Protein AF-A0A539EFP7-F1 (afdb_monomer_lite)

Secondary structure (DSSP, 8-state):
-----------PPPP--HHHHHHHHHHHHHHHHHHHHHHHTHHHHHHHHHHHHHHTT----SBS-HHHHHHHHIIIIISTT--SSSS----HHHHHHHHHHHHHHHB---HHHHHHHHHHHHHHHHT-SSS-HHHHHHHHHHHHHHHHHS-GGGHHHHHHTTT-HHHHHHHHHHHHHTHHHHHHHHHHHHHHHHHHHHTTS-TTS-EEEEEE-HHHHTT---TT--EEEEEEESS--STTHHHHHHHHHHHHHHHS-TTS-EEE-S--EES-HHHHHHH--S--EEE-S-HHHHHHH---HHHHHTT--SS-TTHHHHHHHHHHHHHHHHHHHHHHHHHHHHH--

Foldseek 3Di:
DPPPQPLPDAFDQDDDDPVVVVVLVVVQVVLLVVLCCCLQAPVLVVVVVVLVVLCPVVAAFQWPCLLLLSLLLCDQQWQDDDQSDGDAQAPLVSLVVSLVVSCVVTGDPDPLLVVLLVVLLVLLCVLPVPFTNRSSSCQSSVLVNVRGSDHNVCNSVSSNVPNDPVVSVQQVCCLVPPLVVQVVQLLVLLAVLQSVVCVPDDPLFGFFWKKWDDCSQGSRDHFQAEGEIATEGQNQDQPCQVVSQVSSQVCCVPRHDPSHHYHYDSGHGYSDQVSCCSNDLAGIAIRGSHVVSRVRNHDDPVSSVVSNDPQPPCRPVCSVVSSVSSSVNVVVVVVVVVVCVVVVD

Sequence (345 aa):
AKAEFPTEATVAIPERTLRRRLADAAHYFKITGSSMWWYTFPRLVERWDEVARGLEGGHPRAVRRIMGFFIAHRVLGSTGSYAPMGFRVAANRTVILDAWRIYIRYFRGDAGSAEAFARLVARATVYNPNRRSTQFRKVIFHALREAAVMSPDKVPAYFDSLLTEDKSAALAAYQAERQAAVLQLFDDAVKKVILELNAGLPQGKRVVGAVLLGSFANGAAGPGSDLDVQALSEDGGTAYNAEFLSRLKKLWKTSGDPTHPVSGFEYALPLSQPLLQKIHREAYLVLSPYPEVVAAMSTAPEDLARHGTARTKGGLAFVLFYSAVLFGVLSAYEAWRLVKKIFGR

Radius of gyration: 22.23 Å; chains: 1; bounding box: 54×51×67 Å

pLDDT: mean 81.96, std 14.01, range [34.03, 97.12]

Structure (mmCIF, N/CA/C/O backbone):
data_AF-A0A539EFP7-F1
#
_entry.id   AF-A0A539EFP7-F1
#
loop_
_atom_site.group_PDB
_atom_site.id
_atom_site.type_symbol
_atom_site.label_atom_id
_atom_site.label_alt_id
_atom_site.label_comp_id
_atom_site.label_asym_id
_atom_site.label_entity_id
_atom_site.label_seq_id
_atom_site.pdbx_PDB_ins_code
_atom_site.Cartn_x
_atom_site.Cartn_y
_atom_site.Cartn_z
_atom_site.occupancy
_atom_site.B_iso_or_equiv
_atom_site.auth_seq_id
_atom_site.auth_comp_id
_atom_site.auth_asym_id
_atom_site.auth_atom_id
_atom_site.pdbx_PDB_model_num
ATOM 1 N N . ALA A 1 1 ? -0.904 -18.713 35.568 1.00 38.38 1 ALA A N 1
ATOM 2 C CA . ALA A 1 1 ? -2.201 -18.013 35.624 1.00 38.38 1 ALA A CA 1
ATOM 3 C C . ALA A 1 1 ? -2.483 -17.410 34.250 1.00 38.38 1 ALA A C 1
ATOM 5 O O . ALA A 1 1 ? -1.661 -16.634 33.777 1.00 38.38 1 ALA A O 1
ATOM 6 N N . LYS A 1 2 ? -3.565 -17.813 33.567 1.00 34.03 2 LYS A N 1
ATOM 7 C CA . LYS A 1 2 ? -4.073 -17.051 32.415 1.00 34.03 2 LYS A CA 1
ATOM 8 C C . LYS A 1 2 ? -4.660 -15.769 33.001 1.00 34.03 2 LYS A C 1
ATOM 10 O O . LYS A 1 2 ? -5.520 -15.865 33.865 1.00 34.03 2 LYS A O 1
ATOM 15 N N . ALA A 1 3 ? -4.140 -14.608 32.616 1.00 35.53 3 ALA A N 1
ATOM 16 C CA . ALA A 1 3 ? -4.762 -13.347 32.988 1.00 35.53 3 ALA A CA 1
ATOM 17 C C . ALA A 1 3 ? -6.156 -13.319 32.348 1.00 35.53 3 ALA A C 1
ATOM 19 O O . ALA A 1 3 ? -6.274 -13.288 31.123 1.00 35.53 3 ALA A O 1
ATOM 20 N N . GLU A 1 4 ? -7.197 -13.420 33.170 1.00 38.66 4 GLU A N 1
ATOM 21 C CA . GLU A 1 4 ? -8.563 -13.127 32.756 1.00 38.66 4 GLU A CA 1
ATOM 22 C C . GLU A 1 4 ? -8.636 -11.617 32.540 1.00 38.66 4 GLU A C 1
ATOM 24 O O . GLU A 1 4 ? -8.660 -10.827 33.482 1.00 38.66 4 GLU A O 1
ATOM 29 N N . PHE A 1 5 ? -8.551 -11.203 31.277 1.00 46.28 5 PHE A N 1
ATOM 30 C CA . PHE A 1 5 ? -8.751 -9.810 30.911 1.00 46.28 5 PHE A CA 1
ATOM 31 C C . PHE A 1 5 ? -10.243 -9.486 31.069 1.00 46.28 5 PHE A C 1
ATOM 33 O O . PHE A 1 5 ? -11.073 -10.244 30.554 1.00 46.28 5 PHE A O 1
ATOM 40 N N . PRO A 1 6 ? -10.604 -8.388 31.758 1.00 45.41 6 PRO A N 1
ATOM 41 C CA . PRO A 1 6 ? -11.996 -8.043 31.997 1.00 45.41 6 PRO A CA 1
ATOM 42 C C . PRO A 1 6 ? -12.695 -7.819 30.654 1.00 45.41 6 PRO A C 1
ATOM 44 O O . PRO A 1 6 ? -12.367 -6.909 29.894 1.00 45.41 6 PRO A O 1
ATOM 47 N N . THR A 1 7 ? -13.646 -8.698 30.357 1.00 49.25 7 THR A N 1
ATOM 48 C CA . THR A 1 7 ? -14.399 -8.780 29.098 1.00 49.25 7 THR A CA 1
ATOM 49 C C . THR A 1 7 ? -15.606 -7.832 29.075 1.00 49.25 7 THR A C 1
ATOM 51 O O . THR A 1 7 ? -16.356 -7.818 28.107 1.00 49.25 7 THR A O 1
ATOM 54 N N . GLU A 1 8 ? -15.800 -7.017 30.116 1.00 50.97 8 GLU A N 1
ATOM 55 C CA . GLU A 1 8 ? -17.080 -6.338 30.372 1.00 50.97 8 GLU A CA 1
ATOM 56 C C . GLU A 1 8 ? -17.198 -4.908 29.823 1.00 50.97 8 GLU A C 1
ATOM 58 O O . GLU A 1 8 ? -18.300 -4.364 29.748 1.00 50.97 8 GLU A O 1
ATOM 63 N N . ALA A 1 9 ? -16.107 -4.267 29.401 1.00 65.56 9 ALA A N 1
ATOM 64 C CA . ALA A 1 9 ? -16.183 -2.882 28.939 1.00 65.56 9 ALA A CA 1
ATOM 65 C C . ALA A 1 9 ? -16.569 -2.804 27.453 1.00 65.56 9 ALA A C 1
ATOM 67 O O . ALA A 1 9 ? -15.701 -2.588 26.602 1.00 65.56 9 ALA A O 1
ATOM 68 N N . THR A 1 10 ? -17.868 -2.956 27.172 1.00 80.88 10 THR A N 1
ATOM 69 C CA . THR A 1 10 ? -18.463 -2.750 25.840 1.00 80.88 10 THR A CA 1
ATOM 70 C C . THR A 1 10 ? -17.999 -1.431 25.206 1.00 80.88 10 THR A C 1
ATOM 72 O O . THR A 1 10 ? -17.756 -0.419 25.876 1.00 80.88 10 THR A O 1
ATOM 75 N N . VAL A 1 11 ? -17.825 -1.442 23.888 1.00 87.94 11 VAL A N 1
ATOM 76 C CA . VAL A 1 11 ? -17.448 -0.276 23.091 1.00 87.94 11 VAL A CA 1
ATOM 77 C C . VAL A 1 11 ? -18.702 0.290 22.438 1.00 87.94 11 VAL A C 1
ATOM 79 O O . VAL A 1 11 ? -19.302 -0.317 21.554 1.00 87.94 11 VAL A O 1
ATOM 82 N N . ALA A 1 12 ? -19.091 1.495 22.848 1.00 88.25 12 ALA A N 1
ATOM 83 C CA . ALA A 1 12 ? -20.224 2.182 22.244 1.00 88.25 12 ALA A CA 1
ATOM 84 C C . ALA A 1 12 ? -19.900 2.585 20.796 1.00 88.25 12 ALA A C 1
ATOM 86 O O . ALA A 1 12 ? -18.992 3.384 20.547 1.00 88.25 12 ALA A O 1
ATOM 87 N N . ILE A 1 13 ? -20.667 2.064 19.834 1.00 90.56 13 ILE A N 1
ATOM 88 C CA . ILE A 1 13 ? -20.567 2.468 18.430 1.00 90.56 13 ILE A CA 1
ATOM 89 C C . ILE A 1 13 ? -21.285 3.815 18.252 1.00 90.56 13 ILE A C 1
ATOM 91 O O . ILE A 1 13 ? -22.492 3.888 18.485 1.00 90.56 13 ILE A O 1
ATOM 95 N N . PRO A 1 14 ? -20.589 4.892 17.837 1.00 86.12 14 PRO A N 1
ATOM 96 C CA . PRO A 1 14 ? -21.206 6.211 17.744 1.00 86.12 14 PRO A CA 1
ATOM 97 C C . PRO A 1 14 ? -22.333 6.271 16.705 1.00 86.12 14 PRO A C 1
ATOM 99 O O . PRO A 1 14 ? -22.176 5.811 15.571 1.00 86.12 14 PRO A O 1
ATOM 102 N N . GLU A 1 15 ? -23.441 6.929 17.053 1.00 87.31 15 GLU A N 1
ATOM 103 C CA . GLU A 1 15 ? -24.544 7.174 16.121 1.00 87.31 15 GLU A CA 1
ATOM 104 C C . GLU A 1 15 ? -24.151 8.106 14.960 1.00 87.31 15 GLU A C 1
ATOM 106 O O . GLU A 1 15 ? -23.342 9.036 15.085 1.00 87.31 15 GLU A O 1
ATOM 111 N N . ARG A 1 16 ? -24.791 7.906 13.801 1.00 85.56 16 ARG A N 1
ATOM 112 C CA . ARG A 1 16 ? -24.561 8.703 12.585 1.00 85.56 16 ARG A CA 1
ATOM 113 C C . ARG A 1 16 ? -25.299 10.048 12.628 1.00 85.56 16 ARG A C 1
ATOM 115 O O . ARG A 1 16 ? -26.251 10.267 11.883 1.00 85.56 16 ARG A O 1
ATOM 122 N N . THR A 1 17 ? -24.808 10.979 13.440 1.00 90.38 17 THR A N 1
ATOM 123 C CA . THR A 1 17 ? -25.322 12.360 13.515 1.00 90.38 17 THR A CA 1
ATOM 124 C C . THR A 1 17 ? -24.704 13.286 12.454 1.00 90.38 17 THR A C 1
ATOM 126 O O . THR A 1 17 ? -23.642 13.001 11.892 1.00 90.38 17 THR A O 1
ATOM 129 N N . LEU A 1 18 ? -25.326 14.446 12.194 1.00 90.62 18 LEU A N 1
ATOM 130 C CA . LEU A 1 18 ? -24.766 15.471 11.296 1.00 90.62 18 LEU A CA 1
ATOM 131 C C . LEU A 1 18 ? -23.394 15.970 11.778 1.00 90.62 18 LEU A C 1
ATOM 133 O O . LEU A 1 18 ? -22.456 16.065 10.987 1.00 90.62 18 LEU A O 1
ATOM 137 N N . ARG A 1 19 ? -23.255 16.222 13.088 1.00 90.19 19 ARG A N 1
ATOM 138 C CA . ARG A 1 19 ? -21.986 16.627 13.713 1.00 90.19 19 ARG A CA 1
ATOM 139 C C . ARG A 1 19 ? -20.883 15.605 13.442 1.00 90.19 19 ARG A C 1
ATOM 141 O O . ARG A 1 19 ? -19.762 15.990 13.115 1.00 90.19 19 ARG A O 1
ATOM 148 N N . ARG A 1 20 ? -21.200 14.309 13.522 1.00 86.94 20 ARG A N 1
ATOM 149 C CA . ARG A 1 20 ? -20.240 13.241 13.229 1.00 86.94 20 ARG A CA 1
ATOM 150 C C . ARG A 1 20 ? -19.856 13.196 11.753 1.00 86.94 20 ARG A C 1
ATOM 152 O O . ARG A 1 20 ? -18.675 13.091 11.455 1.00 86.94 20 ARG A O 1
ATOM 159 N N . ARG A 1 21 ? -20.808 13.371 10.833 1.00 88.44 21 ARG A N 1
ATOM 160 C CA . ARG A 1 21 ? -20.504 13.459 9.391 1.00 88.44 21 ARG A CA 1
ATOM 161 C C . ARG A 1 21 ? -19.554 14.616 9.070 1.00 88.44 21 ARG A C 1
ATOM 163 O O . ARG A 1 21 ? -18.650 14.451 8.255 1.00 88.44 21 ARG A O 1
ATOM 170 N N . LEU A 1 22 ? -19.733 15.768 9.721 1.00 90.62 22 LEU A N 1
ATOM 171 C CA . LEU A 1 22 ? -18.824 16.911 9.587 1.00 90.62 22 LEU A CA 1
ATOM 172 C C . LEU A 1 22 ? -17.435 16.604 10.165 1.00 90.62 22 LEU A C 1
ATOM 174 O O . LEU A 1 22 ? -16.431 16.916 9.526 1.00 90.62 22 LEU A O 1
ATOM 178 N N . ALA A 1 23 ? -17.366 15.946 11.326 1.00 88.69 23 ALA A N 1
ATOM 179 C CA . ALA A 1 23 ? -16.101 15.505 11.914 1.00 88.69 23 ALA A CA 1
ATOM 180 C C . ALA A 1 23 ? -15.363 14.494 11.015 1.00 88.69 23 ALA A C 1
ATOM 182 O O . ALA A 1 23 ? -14.165 14.644 10.785 1.00 88.69 23 ALA A O 1
ATOM 183 N N . ASP A 1 24 ? -16.076 13.524 10.439 1.00 89.56 24 ASP A N 1
ATOM 184 C CA . ASP A 1 24 ? -15.522 12.555 9.487 1.00 89.56 24 ASP A CA 1
ATOM 185 C C . ASP A 1 24 ? -15.023 13.245 8.213 1.00 89.56 24 ASP A C 1
ATOM 187 O O . ASP A 1 24 ? -13.963 12.902 7.690 1.00 89.56 24 ASP A O 1
ATOM 191 N N . ALA A 1 25 ? -15.750 14.250 7.713 1.00 88.00 25 ALA A N 1
ATOM 192 C CA . ALA A 1 25 ? -15.305 15.049 6.577 1.00 88.00 25 ALA A CA 1
ATOM 193 C C . ALA A 1 25 ? -14.008 15.805 6.900 1.00 88.00 25 ALA A C 1
ATOM 195 O O . ALA A 1 25 ? -13.055 15.728 6.124 1.00 88.00 25 ALA A O 1
ATOM 196 N N . ALA A 1 26 ? -13.936 16.475 8.053 1.00 88.75 26 ALA A N 1
ATOM 197 C CA . ALA A 1 26 ? -12.727 17.162 8.502 1.00 88.75 26 ALA A CA 1
ATOM 198 C C . ALA A 1 26 ? -11.544 16.191 8.656 1.00 88.75 26 ALA A C 1
ATOM 200 O O . ALA A 1 26 ? -10.444 16.473 8.178 1.00 88.75 26 ALA A O 1
ATOM 201 N N . HIS A 1 27 ? -11.775 15.015 9.247 1.00 86.94 27 HIS A N 1
ATOM 202 C CA . HIS A 1 27 ? -10.761 13.974 9.402 1.00 86.94 27 HIS A CA 1
ATOM 203 C C . HIS A 1 27 ? -10.278 13.452 8.039 1.00 86.94 27 HIS A C 1
ATOM 205 O O . HIS A 1 27 ? -9.075 13.373 7.788 1.00 86.94 27 HIS A O 1
ATOM 211 N N . TYR A 1 28 ? -11.204 13.189 7.114 1.00 85.56 28 TYR A N 1
ATOM 212 C CA . TYR A 1 28 ? -10.889 12.812 5.738 1.00 85.56 28 TYR A CA 1
ATOM 213 C C . TYR A 1 28 ? -10.022 13.864 5.039 1.00 85.56 28 TYR A C 1
ATOM 215 O O . TYR A 1 28 ? -9.025 13.509 4.410 1.00 85.56 28 TYR A O 1
ATOM 223 N N . PHE A 1 29 ? -10.371 15.150 5.143 1.00 83.94 29 PHE A N 1
ATOM 224 C CA . PHE A 1 29 ? -9.594 16.227 4.528 1.00 83.94 29 PHE A CA 1
ATOM 225 C C . PHE A 1 29 ? -8.219 16.390 5.171 1.00 83.94 29 PHE A C 1
ATOM 227 O O . PHE A 1 29 ? -7.251 16.596 4.445 1.00 83.94 29 PHE A O 1
ATOM 234 N N . LYS A 1 30 ? -8.102 16.223 6.494 1.00 85.12 30 LYS A N 1
ATOM 235 C CA . LYS A 1 30 ? -6.815 16.239 7.200 1.00 85.12 30 LYS A CA 1
ATOM 236 C C . LYS A 1 30 ? -5.881 15.140 6.689 1.00 85.12 30 LYS A C 1
ATOM 238 O O . LYS A 1 30 ? -4.748 15.435 6.314 1.00 85.12 30 LYS A O 1
ATOM 243 N N . ILE A 1 31 ? -6.359 13.894 6.629 1.00 80.88 31 ILE A N 1
ATOM 244 C CA . ILE A 1 31 ? -5.555 12.777 6.112 1.00 80.88 31 ILE A CA 1
ATOM 245 C C . ILE A 1 31 ? -5.233 13.015 4.636 1.00 80.88 31 ILE A C 1
ATOM 247 O O . ILE A 1 31 ? -4.077 12.921 4.243 1.00 80.88 31 ILE A O 1
ATOM 251 N N . THR A 1 32 ? -6.225 13.397 3.826 1.00 79.00 32 THR A N 1
ATOM 252 C CA . THR A 1 32 ? -6.023 13.647 2.390 1.00 79.00 32 THR A CA 1
ATOM 253 C C . THR A 1 32 ? -4.989 14.738 2.152 1.00 79.00 32 THR A C 1
ATOM 255 O O . THR A 1 32 ? -4.104 14.543 1.329 1.00 79.00 32 THR A O 1
ATOM 258 N N . GLY A 1 33 ? -5.047 15.846 2.890 1.00 80.12 33 GLY A N 1
ATOM 259 C CA . GLY A 1 33 ? -4.075 16.932 2.796 1.00 80.12 33 GLY A CA 1
ATOM 260 C C . GLY A 1 33 ? -2.662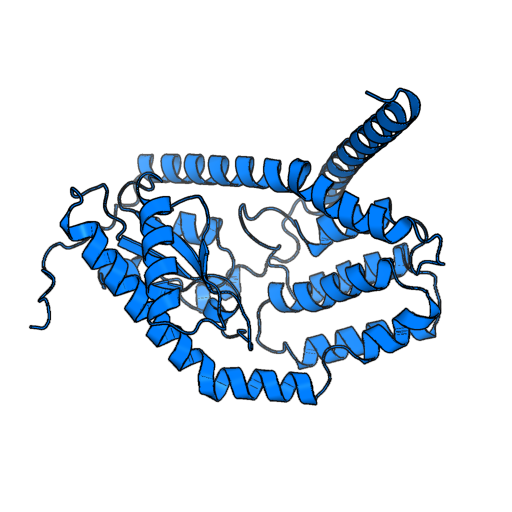 16.485 3.171 1.00 80.12 33 GLY A C 1
ATOM 261 O O . GLY A 1 33 ? -1.728 16.735 2.411 1.00 80.12 33 GLY A O 1
ATOM 262 N N . SER A 1 34 ? -2.511 15.762 4.286 1.00 81.44 34 SER A N 1
ATOM 263 C CA . SER A 1 34 ? -1.209 15.228 4.713 1.00 81.44 34 SER A CA 1
ATOM 264 C C . SER A 1 34 ? -0.619 14.259 3.686 1.00 81.44 34 SER A C 1
ATOM 266 O O . SER A 1 34 ? 0.526 14.402 3.254 1.00 81.44 34 SER A O 1
ATOM 268 N N . SER A 1 35 ? -1.422 13.310 3.208 1.00 79.19 35 SER A N 1
ATOM 269 C CA . SER A 1 35 ? -0.985 12.359 2.193 1.00 79.19 35 SER A CA 1
ATOM 270 C C . SER A 1 35 ? -0.680 13.050 0.864 1.00 79.19 35 SER A C 1
ATOM 272 O O . SER A 1 35 ? 0.328 12.740 0.231 1.00 79.19 35 SER A O 1
ATOM 274 N N . MET A 1 36 ? -1.488 14.031 0.450 1.00 78.31 36 MET A N 1
ATOM 275 C CA . MET A 1 36 ? -1.213 14.848 -0.734 1.00 78.31 36 MET A CA 1
ATOM 276 C C . MET A 1 36 ? 0.124 15.568 -0.620 1.00 78.31 36 MET A C 1
ATOM 278 O O . MET A 1 36 ? 0.906 15.513 -1.568 1.00 78.31 36 MET A O 1
ATOM 282 N N . TRP A 1 37 ? 0.408 16.192 0.521 1.00 83.44 37 TRP A N 1
ATOM 283 C CA . TRP A 1 37 ? 1.701 16.810 0.792 1.00 83.44 37 TRP A CA 1
ATOM 284 C C . TRP A 1 37 ? 2.835 15.785 0.671 1.00 83.44 37 TRP A C 1
ATOM 286 O O . TRP A 1 37 ? 3.729 15.961 -0.159 1.00 83.44 37 TRP A O 1
ATOM 296 N N . TRP A 1 38 ? 2.749 14.670 1.405 1.00 82.25 38 TRP A N 1
ATOM 297 C CA . TRP A 1 38 ? 3.766 13.615 1.411 1.00 82.25 38 TRP A CA 1
ATOM 298 C C . TRP A 1 38 ? 4.077 13.087 0.004 1.00 82.25 38 TRP A C 1
ATOM 300 O O . TRP A 1 38 ? 5.238 13.017 -0.406 1.00 82.25 38 TRP A O 1
ATOM 310 N N . TYR A 1 39 ? 3.041 12.760 -0.775 1.00 79.06 39 TYR A N 1
ATOM 311 C CA . TYR A 1 39 ? 3.195 12.211 -2.122 1.00 79.06 39 TYR A CA 1
ATOM 312 C C . TYR A 1 39 ? 3.607 13.242 -3.178 1.00 79.06 39 TYR A C 1
ATOM 314 O O . TYR A 1 39 ? 4.135 12.833 -4.217 1.00 79.06 39 TYR A O 1
ATOM 322 N N . THR A 1 40 ? 3.390 14.533 -2.930 1.00 82.62 40 THR A N 1
ATOM 323 C CA . THR A 1 40 ? 3.742 15.617 -3.861 1.00 82.62 40 THR A CA 1
ATOM 324 C C . THR A 1 40 ? 5.145 16.159 -3.603 1.00 82.62 40 THR A C 1
ATOM 326 O O . THR A 1 40 ? 5.801 16.558 -4.556 1.00 82.62 40 THR A O 1
ATOM 329 N N . PHE A 1 41 ? 5.631 16.125 -2.359 1.00 84.50 41 PHE A N 1
ATOM 330 C CA . PHE A 1 41 ? 6.921 16.714 -1.991 1.00 84.50 41 PHE A CA 1
ATOM 331 C C . PHE A 1 41 ? 7.947 15.667 -1.532 1.00 84.50 41 PHE A C 1
ATOM 333 O O . PHE A 1 41 ? 8.680 15.171 -2.393 1.00 84.50 41 PHE A O 1
ATOM 340 N N . PRO A 1 42 ? 8.025 15.267 -0.246 1.00 85.62 42 PRO A N 1
ATOM 341 C CA . PRO A 1 42 ? 9.144 14.466 0.253 1.00 85.62 42 PRO A CA 1
ATOM 342 C C . PRO A 1 42 ? 9.270 13.127 -0.479 1.00 85.62 42 PRO A C 1
ATOM 344 O O . PRO A 1 42 ? 10.345 12.778 -0.957 1.00 85.62 42 PRO A O 1
ATOM 347 N N . ARG A 1 43 ? 8.156 12.415 -0.695 1.00 83.81 43 ARG A N 1
ATOM 348 C CA . ARG A 1 43 ? 8.168 11.118 -1.386 1.00 83.81 43 ARG A CA 1
ATOM 349 C C . ARG A 1 43 ? 8.369 11.239 -2.895 1.00 83.81 43 ARG A C 1
ATOM 351 O O . ARG A 1 43 ? 8.605 10.224 -3.555 1.00 83.81 43 ARG A O 1
ATOM 358 N N . LEU A 1 44 ? 8.126 12.414 -3.478 1.00 86.25 44 LEU A N 1
ATOM 359 C CA . LEU A 1 44 ? 8.398 12.665 -4.893 1.00 86.25 44 LEU A CA 1
ATOM 360 C C . LEU A 1 44 ? 9.903 12.845 -5.090 1.00 86.25 44 LEU A C 1
ATOM 362 O O . LEU A 1 44 ? 10.476 12.159 -5.930 1.00 86.25 44 LEU A O 1
ATOM 366 N N . VAL A 1 45 ? 10.505 13.706 -4.268 1.00 89.12 45 VAL A N 1
ATOM 367 C CA . VAL A 1 45 ? 11.938 14.018 -4.264 1.00 89.12 45 VAL A CA 1
ATOM 368 C C . VAL A 1 45 ? 12.775 12.783 -3.946 1.00 89.12 45 VAL A C 1
ATOM 370 O O . VAL A 1 45 ? 13.608 12.403 -4.756 1.00 89.12 45 VAL A O 1
ATOM 373 N N . GLU A 1 46 ? 12.479 12.078 -2.853 1.00 87.00 46 GLU A N 1
ATOM 374 C CA . GLU A 1 46 ? 13.207 10.866 -2.443 1.00 87.00 46 GLU A CA 1
ATOM 375 C C . GLU A 1 46 ? 13.265 9.816 -3.567 1.00 87.00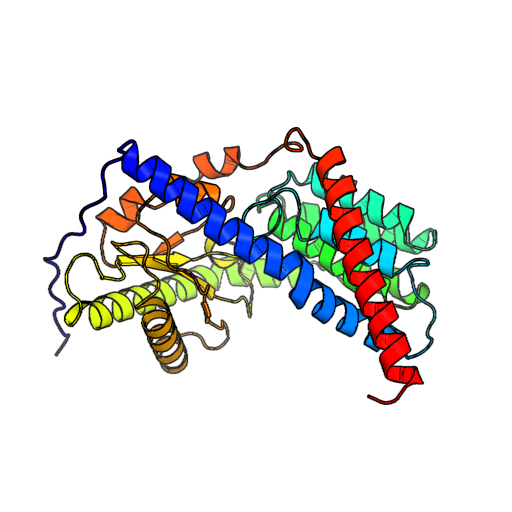 46 GLU A C 1
ATOM 377 O O . GLU A 1 46 ? 14.321 9.290 -3.912 1.00 87.00 46 GLU A O 1
ATOM 382 N N . ARG A 1 47 ? 12.114 9.534 -4.192 1.00 84.56 47 ARG A N 1
ATOM 383 C CA . ARG A 1 47 ? 12.028 8.567 -5.297 1.00 84.56 47 ARG A CA 1
ATOM 384 C C . ARG A 1 47 ? 12.701 9.073 -6.565 1.00 84.56 47 ARG A C 1
ATOM 386 O O . ARG A 1 47 ? 13.191 8.271 -7.354 1.00 84.56 47 ARG A O 1
ATOM 393 N N . TRP A 1 48 ? 12.696 10.380 -6.783 1.00 89.19 48 TRP A N 1
ATOM 394 C CA . TRP A 1 48 ? 13.416 10.972 -7.893 1.00 89.19 48 TRP A CA 1
ATOM 395 C C . TRP A 1 48 ? 14.931 10.886 -7.689 1.00 89.19 48 TRP A C 1
ATOM 397 O O . TRP A 1 48 ? 15.625 10.547 -8.638 1.00 89.19 48 TRP A O 1
ATOM 407 N N . ASP A 1 49 ? 15.439 11.069 -6.471 1.00 88.62 49 ASP A N 1
ATOM 408 C CA . ASP A 1 49 ? 16.860 10.883 -6.154 1.00 88.62 49 ASP A CA 1
ATOM 409 C C . ASP A 1 49 ? 17.317 9.429 -6.335 1.00 88.62 49 ASP A C 1
ATOM 411 O O . ASP A 1 49 ? 18.417 9.181 -6.825 1.00 88.62 49 ASP A O 1
ATOM 415 N N . GLU A 1 50 ? 16.487 8.442 -5.975 1.00 83.38 50 GLU A N 1
ATOM 416 C CA . GLU A 1 50 ? 16.747 7.029 -6.299 1.00 83.38 50 GLU A CA 1
ATOM 417 C C . GLU A 1 50 ? 16.913 6.817 -7.805 1.00 83.38 50 GLU A C 1
ATOM 419 O O . GLU A 1 50 ? 17.889 6.202 -8.237 1.00 83.38 50 GLU A O 1
ATOM 424 N N . VAL A 1 51 ? 15.987 7.364 -8.603 1.00 83.38 51 VAL A N 1
ATOM 425 C CA . VAL A 1 51 ? 16.081 7.310 -10.063 1.00 83.38 51 VAL A CA 1
ATOM 426 C C . VAL A 1 51 ? 17.354 8.014 -10.514 1.00 83.38 51 VAL A C 1
ATOM 428 O O . VAL A 1 51 ? 18.147 7.396 -11.211 1.00 83.38 51 VAL A O 1
ATOM 431 N N . ALA A 1 52 ? 17.581 9.258 -10.088 1.00 82.56 52 ALA A N 1
ATOM 432 C CA . ALA A 1 52 ? 18.705 10.092 -10.494 1.00 82.56 52 ALA A CA 1
ATOM 433 C C . ALA A 1 52 ? 20.062 9.446 -10.194 1.00 82.56 52 ALA A C 1
ATOM 435 O O . ALA A 1 52 ? 20.912 9.443 -11.078 1.00 82.56 52 ALA A O 1
ATOM 436 N N . ARG A 1 53 ? 20.242 8.824 -9.022 1.00 79.88 53 ARG A N 1
ATOM 437 C CA . ARG A 1 53 ? 21.450 8.042 -8.699 1.00 79.88 53 ARG A CA 1
ATOM 438 C C . ARG A 1 53 ? 21.651 6.879 -9.666 1.00 79.88 53 ARG A C 1
ATOM 440 O O . ARG A 1 53 ? 22.747 6.680 -10.173 1.00 79.88 53 ARG A O 1
ATOM 447 N N . GLY A 1 54 ? 20.579 6.160 -10.002 1.00 72.44 54 GLY A N 1
ATOM 448 C CA . GLY A 1 54 ? 20.621 5.112 -11.026 1.00 72.44 54 GLY A CA 1
ATOM 449 C C . GLY A 1 54 ? 20.995 5.623 -12.427 1.00 72.44 54 GLY A C 1
ATOM 450 O O . GLY A 1 54 ? 21.417 4.838 -13.272 1.00 72.44 54 GLY A O 1
ATOM 451 N N . LEU A 1 55 ? 20.870 6.931 -12.687 1.00 76.50 55 LEU A N 1
ATOM 452 C CA . LEU A 1 55 ? 21.236 7.556 -13.962 1.00 76.50 55 LEU A CA 1
ATOM 453 C C . LEU A 1 55 ? 22.714 7.957 -14.059 1.00 76.50 55 LEU A C 1
ATOM 455 O O . LEU A 1 55 ? 23.191 8.176 -15.173 1.00 76.50 55 LEU A O 1
ATOM 459 N N . GLU A 1 56 ? 23.432 8.069 -12.940 1.00 73.81 56 GLU A N 1
ATOM 460 C CA . GLU A 1 56 ? 24.810 8.589 -12.902 1.00 73.81 56 GLU A CA 1
ATOM 461 C C . GLU A 1 56 ? 25.818 7.677 -13.623 1.00 73.81 56 GLU A C 1
ATOM 463 O O . GLU A 1 56 ? 26.854 8.152 -14.079 1.00 73.81 56 GLU A O 1
ATOM 468 N N . GLY A 1 57 ? 25.483 6.399 -13.836 1.00 67.44 57 GLY A N 1
ATOM 469 C CA . GLY A 1 57 ? 26.326 5.434 -14.555 1.00 67.44 57 GLY A CA 1
ATOM 470 C C . GLY A 1 57 ? 26.391 5.604 -16.082 1.00 67.44 57 GLY A C 1
ATOM 471 O O . GLY A 1 57 ? 27.082 4.839 -16.745 1.00 67.44 57 GLY A O 1
ATOM 472 N N . GLY A 1 58 ? 25.661 6.556 -16.679 1.00 67.12 58 GLY A N 1
ATOM 473 C CA . GLY A 1 58 ? 25.773 6.877 -18.114 1.00 67.12 58 GLY A CA 1
ATOM 474 C C . GLY A 1 58 ? 25.279 5.798 -19.093 1.00 67.12 58 GLY A C 1
ATOM 475 O O . GLY A 1 58 ? 25.417 5.957 -20.306 1.00 67.12 58 GLY A O 1
ATOM 476 N N . HIS A 1 59 ? 24.679 4.711 -18.605 1.00 72.19 59 HIS A N 1
ATOM 477 C CA . HIS A 1 59 ? 24.229 3.605 -19.448 1.00 72.19 59 HIS A CA 1
ATOM 478 C C . HIS A 1 59 ? 23.043 3.987 -20.359 1.00 72.19 59 HIS A C 1
ATOM 480 O O . HIS A 1 59 ? 22.207 4.827 -19.996 1.00 72.19 59 HIS A O 1
ATOM 486 N N . PRO A 1 60 ? 22.913 3.351 -21.544 1.00 79.50 60 PRO A N 1
ATOM 487 C CA . PRO A 1 60 ? 21.705 3.439 -22.356 1.00 79.50 60 PRO A CA 1
ATOM 488 C C . PRO A 1 60 ? 20.470 3.042 -21.543 1.00 79.50 60 PRO A C 1
ATOM 490 O O . PRO A 1 60 ? 20.519 2.097 -20.761 1.00 79.50 60 PRO A O 1
ATOM 493 N N . ARG A 1 61 ? 19.358 3.754 -21.753 1.00 85.31 61 ARG A N 1
ATOM 494 C CA . ARG A 1 61 ? 18.097 3.567 -21.019 1.00 85.31 61 ARG A CA 1
ATOM 495 C C . ARG A 1 61 ? 16.956 3.209 -21.949 1.00 85.31 61 ARG A C 1
ATOM 497 O O . ARG A 1 61 ? 16.860 3.768 -23.048 1.00 85.31 61 ARG A O 1
ATOM 504 N N . ALA A 1 62 ? 16.054 2.367 -21.462 1.00 87.50 62 ALA A N 1
ATOM 505 C CA . ALA A 1 62 ? 14.836 1.971 -22.155 1.00 87.50 62 ALA A CA 1
ATOM 506 C C . ALA A 1 62 ? 13.908 3.156 -22.461 1.00 87.50 62 ALA A C 1
ATOM 508 O O . ALA A 1 62 ? 13.250 3.160 -23.503 1.00 87.50 62 ALA A O 1
ATOM 509 N N . VAL A 1 63 ? 13.892 4.192 -21.608 1.00 89.06 63 VAL A N 1
ATOM 510 C CA . VAL A 1 63 ? 13.074 5.398 -21.819 1.00 89.06 63 VAL A CA 1
ATOM 511 C C . VAL A 1 63 ? 13.895 6.614 -22.246 1.00 89.06 63 VAL A C 1
ATOM 513 O O . VAL A 1 63 ? 14.988 6.870 -21.742 1.00 89.06 63 VAL A O 1
ATOM 516 N N . ARG A 1 64 ? 13.354 7.417 -23.175 1.00 79.00 64 ARG A N 1
ATOM 517 C CA . ARG A 1 64 ? 14.022 8.648 -23.661 1.00 79.00 64 ARG A CA 1
ATOM 518 C C . ARG A 1 64 ? 13.856 9.839 -22.714 1.00 79.00 64 ARG A C 1
ATOM 520 O O . ARG A 1 64 ? 14.757 10.659 -22.597 1.00 79.00 64 ARG A O 1
ATOM 527 N N . ARG A 1 65 ? 12.696 9.955 -22.059 1.00 88.50 65 ARG A N 1
ATOM 528 C CA . ARG A 1 65 ? 12.321 11.094 -21.199 1.00 88.50 65 ARG A CA 1
ATOM 529 C C . ARG A 1 65 ? 12.000 10.605 -19.788 1.00 88.50 65 ARG A C 1
ATOM 531 O O . ARG A 1 65 ? 10.830 10.498 -19.434 1.00 88.50 65 ARG A O 1
ATOM 538 N N . ILE A 1 66 ? 13.030 10.300 -18.997 1.00 88.56 66 ILE A N 1
ATOM 539 C CA . ILE A 1 66 ? 12.877 9.656 -17.679 1.00 88.56 66 ILE A CA 1
ATOM 540 C C . ILE A 1 66 ? 12.027 10.471 -16.693 1.00 88.56 66 ILE A C 1
ATOM 542 O O . ILE A 1 66 ? 11.148 9.900 -16.062 1.00 88.56 66 ILE A O 1
ATOM 546 N N . MET A 1 67 ? 12.192 11.799 -16.620 1.00 90.00 67 MET A N 1
ATOM 547 C CA . MET A 1 67 ? 11.356 12.647 -15.753 1.00 90.00 67 MET A CA 1
ATOM 548 C C . MET A 1 67 ? 9.886 12.609 -16.182 1.00 90.00 67 MET A C 1
ATOM 550 O O . MET A 1 67 ? 8.986 12.436 -15.364 1.00 90.00 67 MET A O 1
ATOM 554 N N . GLY A 1 68 ? 9.640 12.696 -17.493 1.00 90.12 68 GLY A N 1
ATOM 555 C CA . GLY A 1 68 ? 8.295 12.584 -18.047 1.00 90.12 68 GLY A CA 1
ATOM 556 C C . GLY A 1 68 ? 7.667 11.215 -17.780 1.00 90.12 68 GLY A C 1
ATOM 557 O O . GLY A 1 68 ? 6.485 11.157 -17.450 1.00 90.12 68 GLY A O 1
ATOM 558 N N . PHE A 1 69 ? 8.445 10.134 -17.902 1.00 90.88 69 PHE A N 1
ATOM 559 C CA . PHE A 1 69 ? 8.011 8.781 -17.557 1.00 90.88 69 PHE A CA 1
ATOM 560 C C . PHE A 1 69 ? 7.678 8.684 -16.069 1.00 90.88 69 PHE A C 1
ATOM 562 O O . PHE A 1 69 ? 6.598 8.223 -15.726 1.00 90.88 69 PHE A O 1
ATOM 569 N N . PHE A 1 70 ? 8.569 9.157 -15.197 1.00 89.31 70 PHE A N 1
ATOM 570 C CA . PHE A 1 70 ? 8.413 9.092 -13.748 1.00 89.31 70 PHE A CA 1
ATOM 571 C C . PHE A 1 70 ? 7.140 9.804 -13.279 1.00 89.31 70 PHE A C 1
ATOM 573 O O . PHE A 1 70 ? 6.369 9.243 -12.504 1.00 89.31 70 PHE A O 1
ATOM 580 N N . ILE A 1 71 ? 6.859 10.997 -13.809 1.00 88.75 71 ILE A N 1
ATOM 581 C CA . ILE A 1 71 ? 5.627 11.734 -13.499 1.00 88.75 71 ILE A CA 1
ATOM 582 C C . ILE A 1 71 ? 4.401 10.983 -14.024 1.00 88.75 71 ILE A C 1
ATOM 584 O O . ILE A 1 71 ? 3.452 10.769 -13.271 1.00 88.75 71 ILE A O 1
ATOM 588 N N . ALA A 1 72 ? 4.413 10.534 -15.283 1.00 86.44 72 ALA A N 1
ATOM 589 C CA . ALA A 1 72 ? 3.287 9.797 -15.857 1.00 86.44 72 ALA A CA 1
ATOM 590 C C . ALA A 1 72 ? 3.009 8.492 -15.095 1.00 86.44 72 ALA A C 1
ATOM 592 O O . ALA A 1 72 ? 1.861 8.197 -14.764 1.00 86.44 72 ALA A O 1
ATOM 593 N N . HIS A 1 73 ? 4.062 7.747 -14.757 1.00 85.56 73 HIS A N 1
ATOM 594 C CA . HIS A 1 73 ? 4.023 6.558 -13.912 1.00 85.56 73 HIS A CA 1
ATOM 595 C C . HIS A 1 73 ? 3.461 6.869 -12.531 1.00 85.56 73 HIS A C 1
ATOM 597 O O . HIS A 1 73 ? 2.589 6.151 -12.045 1.00 85.56 73 HIS A O 1
ATOM 603 N N . ARG A 1 74 ? 3.878 7.969 -11.906 1.00 81.50 74 ARG A N 1
ATOM 604 C CA . ARG A 1 74 ? 3.369 8.350 -10.593 1.00 81.50 74 ARG A CA 1
ATOM 605 C C . ARG A 1 74 ? 1.882 8.673 -10.653 1.00 81.50 74 ARG A C 1
ATOM 607 O O . ARG A 1 74 ? 1.104 8.055 -9.935 1.00 81.50 74 ARG A O 1
ATOM 614 N N . VAL A 1 75 ? 1.455 9.532 -11.573 1.00 79.06 75 VAL A N 1
ATOM 615 C CA . VAL A 1 75 ? 0.054 9.969 -11.681 1.00 79.06 75 VAL A CA 1
ATOM 616 C C . VAL A 1 75 ? -0.885 8.829 -12.100 1.00 79.06 75 VAL A C 1
ATOM 618 O O . VAL A 1 75 ? -1.947 8.639 -11.500 1.00 79.06 75 VAL A O 1
ATOM 621 N N . LEU A 1 76 ? -0.500 8.037 -13.104 1.00 76.12 76 LEU A N 1
ATOM 622 C CA . LEU A 1 76 ? -1.337 6.966 -13.661 1.00 76.12 76 LEU A CA 1
ATOM 623 C C . LEU A 1 76 ? -1.117 5.602 -13.006 1.00 76.12 76 LEU A C 1
ATOM 625 O O . LEU A 1 76 ? -1.951 4.717 -13.180 1.00 76.12 76 LEU A O 1
ATOM 629 N N . GLY A 1 77 ? -0.036 5.419 -12.255 1.00 66.00 77 GLY A N 1
ATOM 630 C CA . GLY A 1 77 ? 0.352 4.152 -11.635 1.00 66.00 77 GLY A CA 1
ATOM 631 C C . GLY A 1 77 ? 0.304 4.150 -10.121 1.00 66.00 77 GLY A C 1
ATOM 632 O O . GLY A 1 77 ? -0.161 3.178 -9.538 1.00 66.00 77 GLY A O 1
ATOM 633 N N . SER A 1 78 ? 0.733 5.238 -9.484 1.00 60.31 78 SER A N 1
ATOM 634 C CA . SER A 1 78 ? 0.924 5.279 -8.029 1.00 60.31 78 SER A CA 1
ATOM 635 C C . SER A 1 78 ? -0.153 6.085 -7.298 1.00 60.31 78 SER A C 1
ATOM 637 O O . SER A 1 78 ? -0.686 5.620 -6.301 1.00 60.31 78 SER A O 1
ATOM 639 N N . THR A 1 79 ? -0.542 7.251 -7.815 1.00 56.78 79 THR A N 1
ATOM 640 C CA . THR A 1 79 ? -1.317 8.250 -7.053 1.00 56.78 79 THR A CA 1
ATOM 641 C C . THR A 1 79 ? -2.797 8.337 -7.428 1.00 56.78 79 THR A C 1
ATOM 643 O O . THR A 1 79 ? -3.528 9.112 -6.824 1.00 56.78 79 THR A O 1
ATOM 646 N N . GLY A 1 80 ? -3.237 7.615 -8.466 1.00 47.44 80 GLY A N 1
ATOM 647 C CA . GLY A 1 80 ? -4.452 7.974 -9.215 1.00 47.44 80 GLY A CA 1
ATOM 648 C C . GLY A 1 80 ? -5.674 8.382 -8.370 1.00 47.44 80 GLY A C 1
ATOM 649 O O . GLY A 1 80 ? -6.029 7.690 -7.431 1.00 47.44 80 GLY A O 1
ATOM 650 N N . SER A 1 81 ? -6.315 9.492 -8.753 1.00 44.16 81 SER A N 1
ATOM 651 C CA . SER A 1 81 ? -7.594 10.037 -8.252 1.00 44.16 81 SER A CA 1
ATOM 652 C C . SER A 1 81 ? -7.991 9.631 -6.817 1.00 44.16 81 SER A C 1
ATOM 654 O O . SER A 1 81 ? -8.968 8.912 -6.606 1.00 44.16 81 SER A O 1
ATOM 656 N N . TYR A 1 82 ? -7.192 10.125 -5.867 1.00 46.44 82 TYR A N 1
ATOM 657 C CA . TYR A 1 82 ? -7.408 10.276 -4.422 1.00 46.44 82 TYR A CA 1
ATOM 658 C C . TYR A 1 82 ? -8.299 9.238 -3.726 1.00 46.44 82 TYR A C 1
ATOM 660 O O . TYR A 1 82 ? -9.513 9.418 -3.574 1.00 46.44 82 TYR A O 1
ATOM 668 N N . ALA A 1 83 ? -7.648 8.211 -3.185 1.00 48.47 83 ALA A N 1
ATOM 669 C CA . ALA A 1 83 ? -7.849 7.878 -1.782 1.00 48.47 83 ALA A CA 1
ATOM 670 C C . ALA A 1 83 ? -6.702 8.543 -0.987 1.00 48.47 83 ALA A C 1
ATOM 672 O O . ALA A 1 83 ? -5.579 8.565 -1.494 1.00 48.47 83 ALA A O 1
ATOM 673 N N . PRO A 1 84 ? -6.949 9.117 0.206 1.00 48.62 84 PRO A N 1
ATOM 674 C CA . PRO A 1 84 ? -5.888 9.617 1.082 1.00 48.62 84 PRO A CA 1
ATOM 675 C C . PRO A 1 84 ? -4.773 8.584 1.286 1.00 48.62 84 PRO A C 1
ATOM 677 O O . PRO A 1 84 ? -3.606 8.943 1.348 1.00 48.62 84 PRO A O 1
ATOM 680 N N . MET A 1 85 ? -5.110 7.292 1.318 1.00 51.03 85 MET A N 1
ATOM 681 C CA . MET A 1 85 ? -4.138 6.213 1.456 1.00 51.03 85 MET A CA 1
ATOM 682 C C . MET A 1 85 ? -4.329 5.182 0.341 1.00 51.03 85 MET A C 1
ATOM 684 O O . MET A 1 85 ? -5.437 4.712 0.097 1.00 51.03 85 MET A O 1
ATOM 688 N N . GLY A 1 86 ? -3.239 4.832 -0.343 1.00 48.56 86 GLY A N 1
ATOM 689 C CA . GLY A 1 86 ? -3.205 3.721 -1.295 1.00 48.56 86 GLY A CA 1
ATOM 690 C C . GLY A 1 86 ? -3.331 4.087 -2.778 1.00 48.56 86 GLY A C 1
ATOM 691 O O . GLY A 1 86 ? -3.475 5.239 -3.187 1.00 48.56 86 GLY A O 1
ATOM 692 N N . PHE A 1 87 ? -3.216 3.049 -3.605 1.00 48.59 87 PHE A N 1
ATOM 693 C CA . PHE A 1 87 ? -3.308 3.140 -5.057 1.00 48.59 87 PHE A CA 1
ATOM 694 C C . PHE A 1 87 ? -4.768 3.347 -5.483 1.00 48.59 87 PHE A C 1
ATOM 696 O O . PHE A 1 87 ? -5.679 2.773 -4.897 1.00 48.59 87 PHE A O 1
ATOM 703 N N . ARG A 1 88 ? -5.006 4.095 -6.571 1.00 58.53 88 ARG A N 1
ATOM 704 C CA . ARG A 1 88 ? -6.315 4.095 -7.266 1.00 58.53 88 ARG A CA 1
ATOM 705 C C . ARG A 1 88 ? -6.864 2.669 -7.405 1.00 58.53 88 ARG A C 1
ATOM 707 O O . ARG A 1 88 ? -6.225 1.829 -8.043 1.00 58.53 88 ARG A O 1
ATOM 714 N N . VAL A 1 89 ? -8.079 2.454 -6.916 1.00 59.53 89 VAL A N 1
ATOM 715 C CA . VAL A 1 89 ? -8.890 1.285 -7.265 1.00 59.53 89 VAL A CA 1
ATOM 716 C C . VAL A 1 89 ? -9.488 1.554 -8.647 1.00 59.53 89 VAL A C 1
ATOM 718 O O . VAL A 1 89 ? -10.360 2.408 -8.814 1.00 59.53 89 VAL A O 1
ATOM 721 N N . ALA A 1 90 ? -8.934 0.912 -9.671 1.00 65.31 90 ALA A N 1
ATOM 722 C CA . ALA A 1 90 ? -9.321 1.096 -11.068 1.00 65.31 90 ALA A CA 1
ATOM 723 C C . ALA A 1 90 ? -9.472 -0.273 -11.716 1.00 65.31 90 ALA A C 1
ATOM 725 O O . ALA A 1 90 ? -8.543 -1.056 -11.632 1.00 65.31 90 ALA A O 1
ATOM 726 N N . ALA A 1 91 ? -10.577 -0.560 -12.404 1.00 71.81 91 ALA A N 1
ATOM 727 C CA . ALA A 1 91 ? -10.767 -1.863 -13.055 1.00 71.81 91 ALA A CA 1
ATOM 728 C C . ALA A 1 91 ? -9.530 -2.303 -13.870 1.00 71.81 91 ALA A C 1
ATOM 730 O O . ALA A 1 91 ? -8.893 -1.457 -14.507 1.00 71.81 91 ALA A O 1
ATOM 731 N N . ASN A 1 92 ? -9.222 -3.608 -13.902 1.00 76.88 92 ASN A N 1
ATOM 732 C CA . ASN A 1 92 ? -8.023 -4.155 -14.564 1.00 76.88 92 ASN A CA 1
ATOM 733 C C . ASN A 1 92 ? -7.860 -3.623 -15.996 1.00 76.88 92 ASN A C 1
ATOM 735 O O . ASN A 1 92 ? -6.778 -3.179 -16.366 1.00 76.88 92 ASN A O 1
ATOM 739 N N . ARG A 1 93 ? -8.953 -3.503 -16.763 1.00 78.50 93 ARG A N 1
ATOM 740 C CA . ARG A 1 93 ? -8.948 -2.873 -18.097 1.00 78.50 93 ARG A CA 1
ATOM 741 C C . ARG A 1 93 ? -8.342 -1.464 -18.108 1.00 78.50 93 ARG A C 1
ATOM 743 O O . ARG A 1 93 ? -7.579 -1.130 -19.006 1.00 78.50 93 ARG A O 1
ATOM 750 N N . THR A 1 94 ? -8.671 -0.625 -17.127 1.00 77.94 94 THR A N 1
ATOM 751 C CA . THR A 1 94 ? -8.097 0.727 -17.015 1.00 77.94 94 THR A CA 1
ATOM 752 C C . THR A 1 94 ? -6.606 0.667 -16.707 1.00 77.94 94 THR A C 1
ATOM 754 O O . THR A 1 94 ? -5.844 1.424 -17.298 1.00 77.94 94 THR A O 1
ATOM 757 N N . VAL A 1 95 ? -6.188 -0.247 -15.826 1.00 80.31 95 VAL A N 1
ATOM 758 C CA . VAL A 1 95 ? -4.770 -0.470 -15.509 1.00 80.31 95 VAL A CA 1
ATOM 759 C C . VAL A 1 95 ? -3.994 -0.874 -16.764 1.00 80.31 95 VAL A C 1
ATOM 761 O O . VAL A 1 95 ? -2.960 -0.272 -17.035 1.00 80.31 95 VAL A O 1
ATOM 764 N N . ILE A 1 96 ? -4.520 -1.814 -17.561 1.00 85.81 96 ILE A N 1
ATOM 765 C CA . ILE A 1 96 ? -3.924 -2.240 -18.841 1.00 85.81 96 ILE A CA 1
ATOM 766 C C . ILE A 1 96 ? -3.778 -1.044 -19.786 1.00 85.81 96 ILE A C 1
ATOM 768 O O . ILE A 1 96 ? -2.692 -0.790 -20.302 1.00 85.81 96 ILE A O 1
ATOM 772 N N . LEU A 1 97 ? -4.857 -0.282 -19.994 1.00 84.94 97 LEU A N 1
ATOM 773 C CA . LEU A 1 97 ? -4.850 0.867 -20.905 1.00 84.94 97 LEU A CA 1
ATOM 774 C C . LEU A 1 97 ? -3.857 1.950 -20.472 1.00 84.94 97 LEU A C 1
ATOM 776 O O . LEU A 1 97 ? -3.142 2.498 -21.309 1.00 84.94 97 LEU A O 1
ATOM 780 N N . ASP A 1 98 ? -3.812 2.282 -19.183 1.00 85.00 98 ASP A N 1
ATOM 781 C CA . ASP A 1 98 ? -2.900 3.304 -18.667 1.00 85.00 98 ASP A CA 1
ATOM 782 C C . ASP A 1 98 ? -1.438 2.823 -18.715 1.00 85.00 98 ASP A C 1
ATOM 784 O O . ASP A 1 98 ? -0.551 3.607 -19.058 1.00 85.00 98 ASP A O 1
ATOM 788 N N . ALA A 1 99 ? -1.183 1.534 -18.470 1.00 88.75 99 ALA A N 1
ATOM 789 C CA . ALA A 1 99 ? 0.146 0.946 -18.588 1.00 88.75 99 ALA A CA 1
ATOM 790 C C . ALA A 1 99 ? 0.658 0.952 -20.038 1.00 88.75 99 ALA A C 1
ATOM 792 O O . ALA A 1 99 ? 1.768 1.420 -20.288 1.00 88.75 99 ALA A O 1
ATOM 793 N N . TRP A 1 100 ? -0.168 0.539 -21.006 1.00 90.75 100 TRP A N 1
ATOM 794 C CA . TRP A 1 100 ? 0.179 0.604 -22.431 1.00 90.75 100 TRP A CA 1
ATOM 795 C C . TRP A 1 100 ? 0.405 2.033 -22.922 1.00 90.75 100 TRP A C 1
ATOM 797 O O . TRP A 1 100 ? 1.343 2.280 -23.676 1.00 90.75 100 TRP A O 1
ATOM 807 N N . ARG A 1 101 ? -0.397 3.002 -22.460 1.00 88.69 101 ARG A N 1
ATOM 808 C CA . ARG A 1 101 ? -0.180 4.424 -22.779 1.00 88.69 101 ARG A CA 1
ATOM 809 C C . ARG A 1 101 ? 1.186 4.917 -22.322 1.00 88.69 101 ARG A C 1
ATOM 811 O O . ARG A 1 101 ? 1.829 5.666 -23.052 1.00 88.69 101 ARG A O 1
ATOM 818 N N . ILE A 1 102 ? 1.618 4.531 -21.123 1.00 88.88 102 ILE A N 1
ATOM 819 C CA . ILE A 1 102 ? 2.956 4.873 -20.629 1.00 88.88 102 ILE A CA 1
ATOM 820 C C . ILE A 1 102 ? 4.016 4.155 -21.453 1.00 88.88 102 ILE A C 1
ATOM 822 O O . ILE A 1 102 ? 4.961 4.801 -21.897 1.00 88.88 102 ILE A O 1
ATOM 826 N N . TYR A 1 103 ? 3.851 2.849 -21.670 1.00 91.38 103 TYR A N 1
ATOM 827 C CA . TYR A 1 103 ? 4.804 2.046 -22.421 1.00 91.38 103 TYR A CA 1
ATOM 828 C C . TYR A 1 103 ? 5.071 2.661 -23.804 1.00 91.38 103 TYR A C 1
ATOM 830 O O . TYR A 1 103 ? 6.183 3.111 -24.071 1.00 91.38 103 TYR A O 1
ATOM 838 N N . ILE A 1 104 ? 4.021 2.820 -24.617 1.00 90.75 104 ILE A N 1
ATOM 839 C CA . ILE A 1 104 ? 4.092 3.365 -25.984 1.00 90.75 104 ILE A CA 1
ATOM 840 C C . ILE A 1 104 ? 4.692 4.776 -26.005 1.00 90.75 104 ILE A C 1
ATOM 842 O O . ILE A 1 104 ? 5.448 5.124 -26.908 1.00 90.75 104 ILE A O 1
ATOM 846 N N . ARG A 1 105 ? 4.360 5.615 -25.017 1.00 90.38 105 ARG A N 1
ATOM 847 C CA . ARG A 1 105 ? 4.814 7.012 -24.987 1.00 90.38 105 ARG A CA 1
ATOM 848 C C . ARG A 1 105 ? 6.293 7.163 -24.632 1.00 90.38 105 ARG A C 1
ATOM 850 O O . ARG A 1 105 ? 6.904 8.146 -25.054 1.00 90.38 105 ARG A O 1
ATOM 857 N N . TYR A 1 106 ? 6.845 6.277 -23.804 1.00 91.25 106 TYR A N 1
ATOM 858 C CA . TYR A 1 106 ? 8.153 6.505 -23.180 1.00 91.25 106 TYR A CA 1
ATOM 859 C C . TYR A 1 106 ? 9.226 5.482 -23.541 1.00 91.25 106 TYR A C 1
ATOM 861 O O . TYR A 1 106 ? 10.397 5.875 -23.585 1.00 91.25 106 TYR A O 1
ATOM 869 N N . PHE A 1 107 ? 8.866 4.223 -23.791 1.00 90.50 107 PHE A N 1
ATOM 870 C CA . PHE A 1 107 ? 9.825 3.180 -24.150 1.00 90.50 107 PHE A CA 1
ATOM 871 C C . PHE A 1 107 ? 10.249 3.328 -25.612 1.00 90.50 107 PHE A C 1
ATOM 873 O O . PHE A 1 107 ? 9.464 3.720 -26.475 1.00 90.50 107 PHE A O 1
ATOM 880 N N . ARG A 1 108 ? 11.527 3.059 -25.893 1.00 76.69 108 ARG A N 1
ATOM 881 C CA . ARG A 1 108 ? 12.039 2.990 -27.268 1.00 76.69 108 ARG A CA 1
ATOM 882 C C . ARG A 1 108 ? 11.316 1.835 -27.972 1.00 76.69 108 ARG A C 1
ATOM 884 O O . ARG A 1 108 ? 11.260 0.746 -27.415 1.00 76.69 108 ARG A O 1
ATOM 891 N N . GLY A 1 109 ? 10.724 2.104 -29.138 1.00 65.88 109 GLY A N 1
ATOM 892 C CA . GLY A 1 109 ? 9.837 1.192 -29.873 1.00 65.88 109 GLY A CA 1
ATOM 893 C C . GLY A 1 109 ? 10.541 -0.012 -30.499 1.00 65.88 109 GLY A C 1
ATOM 894 O O . GLY A 1 109 ? 10.487 -0.181 -31.710 1.00 65.88 109 GLY A O 1
ATOM 895 N N . ASP A 1 110 ? 11.209 -0.818 -29.680 1.00 71.81 110 ASP A N 1
ATOM 896 C CA . ASP A 1 110 ? 11.706 -2.134 -30.056 1.00 71.81 110 ASP A CA 1
ATOM 897 C C . ASP A 1 110 ? 10.554 -3.150 -30.012 1.00 71.81 110 ASP A C 1
ATOM 899 O O . ASP A 1 110 ? 9.843 -3.260 -29.004 1.00 71.81 110 ASP A O 1
ATOM 903 N N . ALA A 1 111 ? 10.356 -3.871 -31.118 1.00 67.44 111 ALA A N 1
ATOM 904 C CA . ALA A 1 111 ? 9.269 -4.832 -31.278 1.00 67.44 111 ALA A CA 1
ATOM 905 C C . ALA A 1 111 ? 9.347 -5.953 -30.225 1.00 67.44 111 ALA A C 1
ATOM 907 O O . ALA A 1 111 ? 8.330 -6.286 -29.614 1.00 67.44 111 ALA A O 1
ATOM 908 N N . GLY A 1 112 ? 10.555 -6.443 -29.912 1.00 76.19 112 GLY A N 1
ATOM 909 C CA . GLY A 1 112 ? 10.750 -7.517 -28.930 1.00 76.19 112 GLY A CA 1
ATOM 910 C C . GLY A 1 112 ? 10.326 -7.130 -27.508 1.00 76.19 112 GLY A C 1
ATOM 911 O O . GLY A 1 112 ? 9.744 -7.932 -26.775 1.00 76.19 112 GLY A O 1
ATOM 912 N N . SER A 1 113 ? 10.538 -5.870 -27.123 1.00 83.19 113 SER A N 1
ATOM 913 C CA . SER A 1 113 ? 10.132 -5.348 -25.813 1.00 83.19 113 SER A CA 1
ATOM 914 C C . SER A 1 113 ? 8.611 -5.185 -25.693 1.00 83.19 113 SER A C 1
ATOM 916 O O . SER A 1 113 ? 8.031 -5.462 -24.639 1.00 83.19 113 SER A O 1
ATOM 918 N N . ALA A 1 114 ? 7.934 -4.797 -26.784 1.00 89.19 114 ALA A N 1
ATOM 919 C CA . ALA A 1 114 ? 6.479 -4.645 -26.792 1.00 89.19 114 ALA A CA 1
ATOM 920 C C . ALA A 1 114 ? 5.773 -6.001 -26.647 1.00 89.19 114 ALA A C 1
ATOM 922 O O . ALA A 1 114 ? 4.826 -6.127 -25.869 1.00 89.19 114 ALA A O 1
ATOM 923 N N . GLU A 1 115 ? 6.266 -7.028 -27.338 1.00 92.31 115 GLU A N 1
ATOM 924 C CA . GLU A 1 115 ? 5.751 -8.392 -27.211 1.00 92.31 115 GLU A CA 1
ATOM 925 C C . GLU A 1 115 ? 5.994 -8.975 -25.815 1.00 92.31 115 GLU A C 1
ATOM 927 O O . GLU A 1 115 ? 5.079 -9.549 -25.220 1.00 92.31 115 GLU A O 1
ATOM 932 N N . ALA A 1 116 ? 7.189 -8.783 -25.246 1.00 92.44 116 ALA A N 1
ATOM 933 C CA . ALA A 1 116 ? 7.493 -9.220 -23.883 1.00 92.44 116 ALA A CA 1
ATOM 934 C C . ALA A 1 116 ? 6.593 -8.529 -22.844 1.00 92.44 116 ALA A C 1
ATOM 936 O O . ALA A 1 116 ? 6.081 -9.172 -21.922 1.00 92.44 116 ALA A O 1
ATOM 937 N N . PHE A 1 117 ? 6.322 -7.232 -23.022 1.00 94.06 117 PHE A N 1
ATOM 938 C CA . PHE A 1 117 ? 5.374 -6.509 -22.179 1.00 94.06 117 PHE A CA 1
ATOM 939 C C . PHE A 1 117 ? 3.941 -7.049 -22.327 1.00 94.06 117 PHE A C 1
ATOM 941 O O . PHE A 1 117 ? 3.247 -7.234 -21.325 1.00 94.06 117 PHE A O 1
ATOM 948 N N . ALA A 1 118 ? 3.503 -7.375 -23.547 1.00 93.25 118 ALA A N 1
ATOM 949 C CA . ALA A 1 118 ? 2.205 -8.007 -23.779 1.00 93.25 118 ALA A CA 1
ATOM 950 C C . ALA A 1 118 ? 2.092 -9.368 -23.074 1.00 93.25 118 ALA A C 1
ATOM 952 O O . ALA A 1 118 ? 1.086 -9.629 -22.408 1.00 93.25 118 ALA A O 1
ATOM 953 N N . ARG A 1 119 ? 3.140 -10.202 -23.144 1.00 92.88 119 ARG A N 1
ATOM 954 C CA . ARG A 1 119 ? 3.200 -11.483 -22.425 1.00 92.88 119 ARG A CA 1
ATOM 955 C C . ARG A 1 119 ? 3.143 -11.295 -20.908 1.00 92.88 119 ARG A C 1
ATOM 957 O O . ARG A 1 119 ? 2.413 -12.025 -20.241 1.00 92.88 119 ARG A O 1
ATOM 964 N N . LEU A 1 120 ? 3.825 -10.288 -20.356 1.00 91.94 120 LEU A N 1
ATOM 965 C CA . LEU A 1 120 ? 3.707 -9.938 -18.935 1.00 91.94 120 LEU A CA 1
ATOM 966 C C . LEU A 1 120 ? 2.269 -9.557 -18.559 1.00 91.94 120 LEU A C 1
ATOM 968 O O . LEU A 1 120 ? 1.760 -10.031 -17.546 1.00 91.94 120 LEU A O 1
ATOM 972 N N . VAL A 1 121 ? 1.598 -8.722 -19.358 1.00 90.94 121 VAL A N 1
ATOM 973 C CA . VAL A 1 121 ? 0.198 -8.335 -19.105 1.00 90.94 121 VAL A CA 1
ATOM 974 C C . VAL A 1 121 ? -0.730 -9.553 -19.163 1.00 90.94 121 VAL A C 1
ATOM 976 O O . VAL A 1 121 ? -1.628 -9.675 -18.325 1.00 90.94 121 VAL A O 1
ATOM 979 N N . ALA A 1 122 ? -0.498 -10.478 -20.098 1.00 89.12 122 ALA A N 1
ATOM 980 C CA . ALA A 1 122 ? -1.239 -11.734 -20.184 1.00 89.12 122 ALA A CA 1
ATOM 981 C C . ALA A 1 122 ? -1.033 -12.595 -18.925 1.00 89.12 122 ALA A C 1
ATOM 983 O O . ALA A 1 122 ? -2.013 -12.945 -18.266 1.00 89.12 122 ALA A O 1
ATOM 984 N N . ARG A 1 123 ? 0.223 -12.832 -18.511 1.00 87.94 123 ARG A N 1
ATOM 985 C CA . ARG A 1 123 ? 0.548 -13.557 -17.266 1.00 87.94 123 ARG A CA 1
ATOM 986 C C . ARG A 1 123 ? -0.065 -12.888 -16.037 1.00 87.94 123 ARG A C 1
ATOM 988 O O . ARG A 1 123 ? -0.675 -13.557 -15.212 1.00 87.94 123 ARG A O 1
ATOM 995 N N . ALA A 1 124 ? 0.015 -11.561 -15.939 1.00 85.25 124 ALA A N 1
ATOM 996 C CA . ALA A 1 124 ? -0.592 -10.802 -14.847 1.00 85.25 124 ALA A CA 1
ATOM 997 C C . ALA A 1 124 ? -2.117 -10.958 -14.798 1.00 85.25 124 ALA A C 1
ATOM 999 O O . ALA A 1 124 ? -2.691 -10.920 -13.712 1.00 85.25 124 ALA A O 1
ATOM 1000 N N . THR A 1 125 ? -2.771 -11.124 -15.951 1.00 80.31 125 THR A N 1
ATOM 1001 C CA . THR A 1 125 ? -4.225 -11.323 -16.038 1.00 80.31 125 THR A CA 1
ATOM 1002 C C . THR A 1 125 ? -4.605 -12.726 -15.571 1.00 80.31 125 THR A C 1
ATOM 1004 O O . THR A 1 125 ? -5.520 -12.867 -14.766 1.00 80.31 125 THR A O 1
ATOM 1007 N N . VAL A 1 126 ? -3.850 -13.747 -15.992 1.00 76.00 126 VAL A N 1
ATOM 1008 C CA . VAL A 1 126 ? -4.030 -15.144 -15.552 1.00 76.00 126 VAL A CA 1
ATOM 1009 C C . VAL A 1 126 ? -3.749 -15.313 -14.060 1.00 76.00 126 VAL A C 1
ATOM 1011 O O . VAL A 1 126 ? -4.456 -16.042 -13.379 1.00 76.00 126 VAL A O 1
ATOM 1014 N N . TYR A 1 127 ? -2.748 -14.608 -13.536 1.00 69.44 127 TYR A N 1
ATOM 1015 C CA . TYR A 1 127 ? -2.386 -14.619 -12.117 1.00 69.44 127 TYR A CA 1
ATOM 1016 C C . TYR A 1 127 ? -3.362 -13.845 -11.226 1.00 69.44 127 TYR A C 1
ATOM 1018 O O . TYR A 1 127 ? -3.367 -13.970 -9.998 1.00 69.44 127 TYR A O 1
ATOM 1026 N N . ASN A 1 128 ? -4.175 -12.994 -11.844 1.00 66.25 128 ASN A N 1
ATOM 1027 C CA . ASN A 1 128 ? -5.096 -12.125 -11.150 1.00 66.25 128 ASN A CA 1
ATOM 1028 C C . ASN A 1 128 ? -6.528 -12.208 -11.718 1.00 66.25 128 ASN A C 1
ATOM 1030 O O . ASN A 1 128 ? -7.106 -11.168 -12.051 1.00 66.25 128 ASN A O 1
ATOM 1034 N N . PRO A 1 129 ? -7.124 -13.415 -11.826 1.00 52.41 129 PRO A N 1
ATOM 1035 C CA . PRO A 1 129 ? -8.460 -13.556 -12.392 1.00 52.41 129 PRO A CA 1
ATOM 1036 C C . PRO A 1 129 ? -9.518 -13.016 -11.418 1.00 52.41 129 PRO A C 1
ATOM 1038 O O . PRO A 1 129 ? -10.521 -12.461 -11.849 1.00 52.41 129 PRO A O 1
ATOM 1041 N N . ASN A 1 130 ? -9.240 -13.103 -10.108 1.00 48.06 130 ASN A N 1
ATOM 1042 C CA . ASN A 1 130 ? -10.160 -12.756 -9.019 1.00 48.06 130 ASN A CA 1
ATOM 1043 C C . ASN A 1 130 ? -9.574 -11.781 -7.978 1.00 48.06 130 ASN A C 1
ATOM 1045 O O . ASN A 1 130 ? -10.245 -11.472 -6.993 1.00 48.06 130 ASN A O 1
ATOM 1049 N N . ARG A 1 131 ? -8.326 -11.309 -8.122 1.00 60.34 131 ARG A N 1
ATOM 1050 C CA . ARG A 1 131 ? -7.715 -10.387 -7.141 1.00 60.34 131 ARG A CA 1
ATOM 1051 C C . ARG A 1 131 ? -7.920 -8.933 -7.574 1.00 60.34 131 ARG A C 1
ATOM 1053 O O . ARG A 1 131 ? -8.292 -8.592 -8.698 1.00 60.34 131 ARG A O 1
ATOM 1060 N N . ARG A 1 132 ? -7.715 -8.029 -6.621 1.00 64.25 132 ARG A N 1
ATOM 1061 C CA . ARG A 1 132 ? -8.084 -6.619 -6.777 1.00 64.25 132 ARG A CA 1
ATOM 1062 C C . ARG A 1 132 ? -7.147 -5.878 -7.717 1.00 64.25 132 ARG A C 1
ATOM 1064 O O . ARG A 1 132 ? -5.964 -6.202 -7.861 1.00 64.25 132 ARG A O 1
ATOM 1071 N N . SER A 1 133 ? -7.679 -4.809 -8.299 1.00 65.19 133 SER A N 1
ATOM 1072 C CA . SER A 1 133 ? -6.992 -3.968 -9.278 1.00 65.19 133 SER A CA 1
ATOM 1073 C C . SER A 1 133 ? -5.637 -3.431 -8.848 1.00 65.19 133 SER A C 1
ATOM 1075 O O . SER A 1 133 ? -4.787 -3.122 -9.676 1.00 65.19 133 SER A O 1
ATOM 1077 N N . THR A 1 134 ? -5.434 -3.259 -7.551 1.00 67.69 134 THR A N 1
ATOM 1078 C CA . THR A 1 134 ? -4.235 -2.644 -6.990 1.00 67.69 134 THR A CA 1
ATOM 1079 C C . THR A 1 134 ? -3.054 -3.599 -7.002 1.00 67.69 134 THR A C 1
ATOM 1081 O O . THR A 1 134 ? -1.949 -3.162 -7.304 1.00 67.69 134 THR A O 1
ATOM 1084 N N . GLN A 1 135 ? -3.279 -4.902 -6.815 1.00 71.44 135 GLN A N 1
ATOM 1085 C CA . GLN A 1 135 ? -2.247 -5.924 -7.005 1.00 71.44 135 GLN A CA 1
ATOM 1086 C C . GLN A 1 135 ? -1.882 -6.071 -8.482 1.00 71.44 135 GLN A C 1
ATOM 1088 O O . GLN A 1 135 ? -0.705 -6.052 -8.836 1.00 71.44 135 GLN A O 1
ATOM 1093 N N . PHE A 1 136 ? -2.892 -6.103 -9.357 1.00 76.62 136 PHE A N 1
ATOM 1094 C CA . PHE A 1 136 ? -2.689 -6.105 -10.807 1.00 76.62 136 PHE A CA 1
ATOM 1095 C C . PHE A 1 136 ? -1.842 -4.904 -11.257 1.00 76.62 136 PHE A C 1
ATOM 1097 O O . PHE A 1 136 ? -0.871 -5.031 -12.001 1.00 76.62 136 PHE A O 1
ATOM 1104 N N . ARG A 1 137 ? -2.169 -3.721 -10.729 1.00 78.50 137 ARG A N 1
ATOM 1105 C CA . ARG A 1 137 ? -1.443 -2.482 -10.995 1.00 78.50 137 ARG A CA 1
ATOM 1106 C C . ARG A 1 137 ? -0.031 -2.492 -10.436 1.00 78.50 137 ARG A C 1
ATOM 1108 O O . ARG A 1 137 ? 0.870 -2.076 -11.154 1.00 78.50 137 ARG A O 1
ATOM 1115 N N . LYS A 1 138 ? 0.169 -2.952 -9.196 1.00 78.81 138 LYS A N 1
ATOM 1116 C CA . LYS A 1 138 ? 1.494 -3.050 -8.566 1.00 78.81 138 LYS A CA 1
ATOM 1117 C C . LYS A 1 138 ? 2.441 -3.857 -9.443 1.00 78.81 138 LYS A C 1
ATOM 1119 O O . LYS A 1 138 ? 3.499 -3.341 -9.770 1.00 78.81 138 LYS A O 1
ATOM 1124 N N . VAL A 1 139 ? 2.035 -5.043 -9.898 1.00 82.69 139 VAL A N 1
ATOM 1125 C CA . VAL A 1 139 ? 2.848 -5.887 -10.791 1.00 82.69 139 VAL A CA 1
ATOM 1126 C C . VAL A 1 139 ? 3.267 -5.121 -12.047 1.00 82.69 139 VAL A C 1
ATOM 1128 O O . VAL A 1 139 ? 4.458 -4.990 -12.325 1.00 82.69 139 VAL A O 1
ATOM 1131 N N . ILE A 1 140 ? 2.296 -4.585 -12.792 1.00 88.06 140 ILE A N 1
ATOM 1132 C CA . ILE A 1 140 ? 2.557 -3.987 -14.107 1.00 88.06 140 ILE A CA 1
ATOM 1133 C C . ILE A 1 140 ? 3.361 -2.691 -13.978 1.00 88.06 140 ILE A C 1
ATOM 1135 O O . ILE A 1 140 ? 4.347 -2.483 -14.683 1.00 88.06 140 ILE A O 1
ATOM 1139 N N . PHE A 1 141 ? 2.962 -1.801 -13.071 1.00 87.25 141 PHE A N 1
ATOM 1140 C CA . PHE A 1 141 ? 3.626 -0.512 -12.921 1.00 87.25 141 PHE A CA 1
ATOM 1141 C C . PHE A 1 141 ? 4.982 -0.645 -12.229 1.00 87.25 141 PHE A C 1
ATOM 1143 O O . PHE A 1 141 ? 5.893 0.101 -12.577 1.00 87.25 141 PHE A O 1
ATOM 1150 N N . HIS A 1 142 ? 5.169 -1.584 -11.299 1.00 86.62 142 HIS A N 1
ATOM 1151 C CA . HIS A 1 142 ? 6.498 -1.856 -10.752 1.00 86.62 142 HIS A CA 1
ATOM 1152 C C . HIS A 1 142 ? 7.445 -2.342 -11.852 1.00 86.62 142 HIS A C 1
ATOM 1154 O O . HIS A 1 142 ? 8.515 -1.765 -12.013 1.00 86.62 142 HIS A O 1
ATOM 1160 N N . ALA A 1 143 ? 7.005 -3.292 -12.686 1.00 90.19 143 ALA A N 1
ATOM 1161 C CA . ALA A 1 143 ? 7.787 -3.761 -13.827 1.00 90.19 143 ALA A CA 1
ATOM 1162 C C . ALA A 1 143 ? 8.172 -2.617 -14.780 1.00 90.19 143 ALA A C 1
ATOM 1164 O O . ALA A 1 143 ? 9.336 -2.488 -15.149 1.00 90.19 143 ALA A O 1
ATOM 1165 N N . LEU A 1 144 ? 7.226 -1.737 -15.133 1.00 91.50 144 LEU A N 1
ATOM 1166 C CA . LEU A 1 144 ? 7.523 -0.562 -15.961 1.00 91.50 144 LEU A CA 1
ATOM 1167 C C . LEU A 1 144 ? 8.557 0.366 -15.308 1.00 91.50 144 LEU A C 1
ATOM 1169 O O . LEU A 1 144 ? 9.407 0.910 -16.010 1.00 91.50 144 LEU A O 1
ATOM 1173 N N . ARG A 1 145 ? 8.483 0.576 -13.987 1.00 88.88 145 ARG A N 1
ATOM 1174 C CA . ARG A 1 145 ? 9.425 1.441 -13.259 1.00 88.88 145 ARG A CA 1
ATOM 1175 C C . ARG A 1 145 ? 10.843 0.889 -13.319 1.00 88.88 145 ARG A C 1
ATOM 1177 O O . ARG A 1 145 ? 11.751 1.636 -13.666 1.00 88.88 145 ARG A O 1
ATOM 1184 N N . GLU A 1 146 ? 11.009 -0.390 -12.996 1.00 89.00 146 GLU A N 1
ATOM 1185 C CA . GLU A 1 146 ? 12.313 -1.057 -13.013 1.00 89.00 146 GLU A CA 1
ATOM 1186 C C . GLU A 1 146 ? 12.890 -1.080 -14.433 1.00 89.00 146 GLU A C 1
ATOM 1188 O O . GLU A 1 146 ? 14.023 -0.661 -14.654 1.00 89.00 146 GLU A O 1
ATOM 1193 N N . ALA A 1 147 ? 12.079 -1.457 -15.426 1.00 90.69 147 ALA A N 1
ATOM 1194 C CA . ALA A 1 147 ? 12.507 -1.506 -16.820 1.00 90.69 147 ALA A CA 1
ATOM 1195 C C . ALA A 1 147 ? 12.939 -0.138 -17.372 1.00 90.69 147 ALA A C 1
ATOM 1197 O O . ALA A 1 147 ? 13.802 -0.073 -18.245 1.00 90.69 147 ALA A O 1
ATOM 1198 N N . ALA A 1 148 ? 12.377 0.970 -16.874 1.00 89.94 148 ALA A N 1
ATOM 1199 C CA . ALA A 1 148 ? 12.661 2.301 -17.407 1.00 89.94 148 ALA A CA 1
ATOM 1200 C C . ALA A 1 148 ? 14.129 2.731 -17.259 1.00 89.94 148 ALA A C 1
ATOM 1202 O O . ALA A 1 148 ? 14.630 3.491 -18.092 1.00 89.94 148 ALA A O 1
ATOM 1203 N N . VAL A 1 149 ? 14.818 2.251 -16.221 1.00 87.25 149 VAL A N 1
ATOM 1204 C CA . VAL A 1 149 ? 16.232 2.570 -15.963 1.00 87.25 149 VAL A CA 1
ATOM 1205 C C . VAL A 1 149 ? 17.199 1.515 -16.511 1.00 87.25 149 VAL A C 1
ATOM 1207 O O . VAL A 1 149 ? 18.405 1.737 -16.490 1.00 87.25 149 VAL A O 1
ATOM 1210 N N . MET A 1 150 ? 16.692 0.400 -17.046 1.00 87.44 150 MET A N 1
ATOM 1211 C CA . MET A 1 150 ? 17.506 -0.662 -17.644 1.00 87.44 150 MET A CA 1
ATOM 1212 C C . MET A 1 150 ? 17.983 -0.305 -19.054 1.00 87.44 150 MET A C 1
ATOM 1214 O O . MET A 1 150 ? 17.394 0.533 -19.746 1.00 87.44 150 MET A O 1
ATOM 1218 N N . SER A 1 151 ? 19.025 -1.004 -19.508 1.00 87.81 151 SER A N 1
ATOM 1219 C CA . SER A 1 151 ? 19.429 -1.007 -20.915 1.00 87.81 151 SER A CA 1
ATOM 1220 C C . SER A 1 151 ? 18.323 -1.615 -21.791 1.00 87.81 151 SER A C 1
ATOM 1222 O O . SER A 1 151 ? 17.716 -2.602 -21.367 1.00 87.81 151 SER A O 1
ATOM 1224 N N . PRO A 1 152 ? 18.012 -1.036 -22.972 1.00 88.69 152 PRO A N 1
ATOM 1225 C CA . PRO A 1 152 ? 16.885 -1.476 -23.800 1.00 88.69 152 PRO A CA 1
ATOM 1226 C C . PRO A 1 152 ? 16.886 -2.978 -24.119 1.00 88.69 152 PRO A C 1
ATOM 1228 O O . PRO A 1 152 ? 15.839 -3.610 -24.059 1.00 88.69 152 PRO A O 1
ATOM 1231 N N . ASP A 1 153 ? 18.064 -3.545 -24.372 1.00 88.81 153 ASP A N 1
ATOM 1232 C CA . ASP A 1 153 ? 18.314 -4.960 -24.669 1.00 88.81 153 ASP A CA 1
ATOM 1233 C C . ASP A 1 153 ? 17.951 -5.909 -23.513 1.00 88.81 153 ASP A C 1
ATOM 1235 O O . ASP A 1 153 ? 17.617 -7.069 -23.743 1.00 88.81 153 ASP A O 1
ATOM 1239 N N . LYS A 1 154 ? 17.951 -5.421 -22.266 1.00 90.88 154 LYS A N 1
ATOM 1240 C CA . LYS A 1 154 ? 17.625 -6.222 -21.073 1.00 90.88 154 LYS A CA 1
ATOM 1241 C C . LYS A 1 154 ? 16.134 -6.244 -20.748 1.00 90.88 154 LYS A C 1
ATOM 1243 O O . LYS A 1 154 ? 15.686 -7.101 -19.987 1.00 90.88 154 LYS A O 1
ATOM 1248 N N . VAL A 1 155 ? 15.362 -5.305 -21.296 1.00 91.56 155 VAL A N 1
ATOM 1249 C CA . VAL A 1 155 ? 13.939 -5.146 -20.968 1.00 91.56 155 VAL A CA 1
ATOM 1250 C C . VAL A 1 155 ? 13.097 -6.369 -21.355 1.00 91.56 155 VAL A C 1
ATOM 1252 O O . VAL A 1 155 ? 12.311 -6.799 -20.505 1.00 91.56 155 VAL A O 1
ATOM 1255 N N . PRO A 1 156 ? 13.246 -6.975 -22.554 1.00 93.38 156 PRO A N 1
ATOM 1256 C CA . PRO A 1 156 ? 12.441 -8.138 -22.925 1.00 93.38 156 PRO A CA 1
ATOM 1257 C C . PRO A 1 156 ? 12.636 -9.314 -21.960 1.00 93.38 156 PRO A C 1
ATOM 1259 O O . PRO A 1 156 ? 11.670 -9.807 -21.378 1.00 93.38 156 PRO A O 1
ATOM 1262 N N . ALA A 1 157 ? 13.895 -9.692 -21.706 1.00 93.12 157 ALA A N 1
ATOM 1263 C CA . ALA A 1 157 ? 14.237 -10.776 -20.785 1.00 93.12 157 ALA A CA 1
ATOM 1264 C C . ALA A 1 157 ? 13.758 -10.488 -19.353 1.00 93.12 157 ALA A C 1
ATOM 1266 O O . ALA A 1 157 ? 13.251 -11.381 -18.672 1.00 93.12 157 ALA A O 1
ATOM 1267 N N . TYR A 1 158 ? 13.854 -9.231 -18.903 1.00 93.56 158 TYR A N 1
ATOM 1268 C CA . TYR A 1 158 ? 13.311 -8.828 -17.611 1.00 93.56 158 TYR A CA 1
ATOM 1269 C C . TYR A 1 158 ? 11.799 -9.065 -17.536 1.00 93.56 158 TYR A C 1
ATOM 1271 O O . TYR A 1 158 ? 11.351 -9.749 -16.617 1.00 93.56 158 TYR A O 1
ATOM 1279 N N . PHE A 1 159 ? 11.011 -8.572 -18.498 1.00 94.06 159 PHE A N 1
ATOM 1280 C CA . PHE A 1 159 ? 9.561 -8.788 -18.497 1.00 94.06 159 PHE A CA 1
ATOM 1281 C C . PHE A 1 159 ? 9.184 -10.270 -18.554 1.00 94.06 159 PHE A C 1
ATOM 1283 O O . PHE A 1 159 ? 8.263 -10.678 -17.841 1.00 94.06 159 PHE A O 1
ATOM 1290 N N . ASP A 1 160 ? 9.903 -11.083 -19.330 1.00 92.38 160 ASP A N 1
ATOM 1291 C CA . ASP A 1 160 ? 9.671 -12.530 -19.413 1.00 92.38 160 ASP A CA 1
ATOM 1292 C C . ASP A 1 160 ? 10.036 -13.294 -18.132 1.00 92.38 160 ASP A C 1
ATOM 1294 O O . ASP A 1 160 ? 9.397 -14.295 -17.819 1.00 92.38 160 ASP A O 1
ATOM 1298 N N . SER A 1 161 ? 10.952 -12.769 -17.313 1.00 90.88 161 SER A N 1
ATOM 1299 C CA . SER A 1 161 ? 11.305 -13.350 -16.005 1.00 90.88 161 SER A CA 1
ATOM 1300 C C . SER A 1 161 ? 10.276 -13.096 -14.883 1.00 90.88 161 SER A C 1
ATOM 1302 O O . SER A 1 161 ? 10.379 -13.648 -13.772 1.00 90.88 161 SER A O 1
ATOM 1304 N N . LEU A 1 162 ? 9.296 -12.220 -15.127 1.00 89.12 162 LEU A N 1
ATOM 1305 C CA . LEU A 1 162 ? 8.277 -11.835 -14.152 1.00 89.12 162 LEU A CA 1
ATOM 1306 C C . LEU A 1 162 ? 7.027 -12.715 -14.263 1.00 89.12 162 LEU A C 1
ATOM 1308 O O . LEU A 1 162 ? 6.528 -12.979 -15.358 1.00 89.12 162 LEU A O 1
ATOM 1312 N N . LEU A 1 163 ? 6.478 -13.077 -13.097 1.00 82.44 163 LEU A N 1
ATOM 1313 C CA . LEU A 1 163 ? 5.288 -13.926 -12.954 1.00 82.44 163 LEU A CA 1
ATOM 1314 C C . LEU A 1 163 ? 5.394 -15.272 -13.687 1.00 82.44 163 LEU A C 1
ATOM 1316 O O . LEU A 1 163 ? 4.463 -15.685 -14.372 1.00 82.44 163 LEU A O 1
ATOM 1320 N N . THR A 1 164 ? 6.531 -15.954 -13.550 1.00 81.38 164 THR A N 1
ATOM 1321 C CA . THR A 1 164 ? 6.682 -17.331 -14.039 1.00 81.38 164 THR A CA 1
ATOM 1322 C C . THR A 1 164 ? 5.699 -18.279 -13.341 1.00 81.38 164 THR A C 1
ATOM 1324 O O . THR A 1 164 ? 5.176 -17.969 -12.262 1.00 81.38 164 THR A O 1
ATOM 1327 N N . GLU A 1 165 ? 5.442 -19.437 -13.952 1.00 79.25 165 GLU A N 1
ATOM 1328 C CA . GLU A 1 165 ? 4.542 -20.460 -13.400 1.00 79.25 165 GLU A CA 1
ATOM 1329 C C . GLU A 1 165 ? 4.987 -20.898 -12.001 1.00 79.25 165 GLU A C 1
ATOM 1331 O O . GLU A 1 165 ? 4.180 -20.860 -11.075 1.00 79.25 165 GLU A O 1
ATOM 1336 N N . ASP A 1 166 ? 6.286 -21.139 -11.800 1.00 80.56 166 ASP A N 1
ATOM 1337 C CA . ASP A 1 166 ? 6.849 -21.514 -10.496 1.00 80.56 166 ASP A CA 1
ATOM 1338 C C . ASP A 1 166 ? 6.581 -20.469 -9.405 1.00 80.56 166 ASP A C 1
ATOM 1340 O O . ASP A 1 166 ? 6.142 -20.796 -8.302 1.00 80.56 166 ASP A O 1
ATOM 1344 N N . LYS A 1 167 ? 6.786 -19.178 -9.710 1.00 77.31 167 LYS A N 1
ATOM 1345 C CA . LYS A 1 167 ? 6.491 -18.080 -8.769 1.00 77.31 167 LYS A CA 1
ATOM 1346 C C . LYS A 1 167 ? 4.999 -18.007 -8.459 1.00 77.31 167 LYS A C 1
ATOM 1348 O O . LYS A 1 167 ? 4.606 -17.601 -7.364 1.00 77.31 167 LYS A O 1
ATOM 1353 N N . SER A 1 168 ? 4.168 -18.375 -9.430 1.00 76.75 168 SER A N 1
ATOM 1354 C CA . SER A 1 168 ? 2.722 -18.368 -9.274 1.00 76.75 168 SER A CA 1
ATOM 1355 C C . SER A 1 168 ? 2.240 -19.526 -8.405 1.00 76.75 168 SER A C 1
ATOM 1357 O O . SER A 1 168 ? 1.448 -19.298 -7.490 1.00 76.75 168 SER A O 1
ATOM 1359 N N . ALA A 1 169 ? 2.783 -20.723 -8.630 1.00 82.44 169 ALA A N 1
ATOM 1360 C CA . ALA A 1 169 ? 2.536 -21.911 -7.825 1.00 82.44 169 ALA A CA 1
ATOM 1361 C C . ALA A 1 169 ? 3.006 -21.719 -6.376 1.00 82.44 169 ALA A C 1
ATOM 1363 O O . ALA A 1 169 ? 2.238 -21.967 -5.451 1.00 82.44 169 ALA A O 1
ATOM 1364 N N . ALA A 1 170 ? 4.210 -21.175 -6.168 1.00 81.88 170 ALA A N 1
ATOM 1365 C CA . ALA A 1 170 ? 4.736 -20.890 -4.833 1.00 81.88 170 ALA A CA 1
ATOM 1366 C C . ALA A 1 170 ? 3.852 -19.903 -4.053 1.00 81.88 170 ALA A C 1
ATOM 1368 O O . ALA A 1 170 ? 3.610 -20.090 -2.860 1.00 81.88 170 ALA A O 1
ATOM 1369 N N . LEU A 1 171 ? 3.326 -18.864 -4.719 1.00 82.56 171 LEU A N 1
ATOM 1370 C CA . LEU A 1 171 ? 2.381 -17.963 -4.064 1.00 82.56 171 LEU A CA 1
ATOM 1371 C C . LEU A 1 171 ? 1.070 -18.677 -3.718 1.00 82.56 171 LEU A C 1
ATOM 1373 O O . LEU A 1 171 ? 0.559 -18.489 -2.618 1.00 82.56 171 LEU A O 1
ATOM 1377 N N . ALA A 1 172 ? 0.511 -19.455 -4.647 1.00 82.62 172 ALA A N 1
ATOM 1378 C CA . ALA A 1 172 ? -0.742 -20.170 -4.419 1.00 82.62 172 ALA A CA 1
ATOM 1379 C C . ALA A 1 172 ? -0.623 -21.158 -3.246 1.00 82.62 172 ALA A C 1
ATOM 1381 O O . ALA A 1 172 ? -1.492 -21.168 -2.375 1.00 82.62 172 ALA A O 1
ATOM 1382 N N . ALA A 1 173 ? 0.483 -21.905 -3.174 1.00 86.50 173 ALA A N 1
ATOM 1383 C CA . ALA A 1 173 ? 0.789 -22.798 -2.059 1.00 86.50 173 ALA A CA 1
ATOM 1384 C C . ALA A 1 173 ? 0.869 -22.031 -0.731 1.00 86.50 173 ALA A C 1
ATOM 1386 O O . ALA A 1 173 ? 0.170 -22.363 0.222 1.00 86.50 173 ALA A O 1
ATOM 1387 N N . TYR A 1 174 ? 1.621 -20.923 -0.686 1.00 88.38 174 TYR A N 1
ATOM 1388 C CA . TYR A 1 174 ? 1.700 -20.084 0.515 1.00 88.38 174 TYR A CA 1
ATOM 1389 C C . TYR A 1 174 ? 0.318 -19.587 0.977 1.00 88.38 174 TYR A C 1
ATOM 1391 O O . TYR A 1 174 ? 0.004 -19.598 2.170 1.00 88.38 174 TYR A O 1
ATOM 1399 N N . GLN A 1 175 ? -0.523 -19.154 0.038 1.00 85.94 175 GLN A N 1
ATOM 1400 C CA . GLN A 1 175 ? -1.870 -18.663 0.336 1.00 85.94 175 GLN A CA 1
ATOM 1401 C C . GLN A 1 175 ? -2.775 -19.757 0.899 1.00 85.94 175 GLN A C 1
ATOM 1403 O O . GLN A 1 175 ? -3.516 -19.495 1.844 1.00 85.94 175 GLN A O 1
ATOM 1408 N N . ALA A 1 176 ? -2.691 -20.969 0.349 1.00 84.62 176 ALA A N 1
ATOM 1409 C CA . ALA A 1 176 ? -3.474 -22.111 0.802 1.00 84.62 176 ALA A CA 1
ATOM 1410 C C . ALA A 1 176 ? -3.010 -22.641 2.170 1.00 84.62 176 ALA A C 1
ATOM 1412 O O . ALA A 1 176 ? -3.836 -22.997 3.005 1.00 84.62 176 ALA A O 1
ATOM 1413 N N . GLU A 1 177 ? -1.699 -22.675 2.412 1.00 89.88 177 GLU A N 1
ATOM 1414 C CA . GLU A 1 177 ? -1.120 -23.419 3.537 1.00 89.88 177 GLU A CA 1
ATOM 1415 C C . GLU A 1 177 ? -0.737 -22.539 4.733 1.00 89.88 177 GLU A C 1
ATOM 1417 O O . GLU A 1 177 ? -0.761 -22.994 5.876 1.00 89.88 177 GLU A O 1
ATOM 1422 N N . ARG A 1 178 ? -0.337 -21.281 4.496 1.00 91.25 178 ARG A N 1
ATOM 1423 C CA . ARG A 1 178 ? 0.326 -20.443 5.515 1.00 91.25 178 ARG A CA 1
ATOM 1424 C C . ARG A 1 178 ? -0.415 -19.158 5.836 1.00 91.25 178 ARG A C 1
ATOM 1426 O O . ARG A 1 178 ? -0.406 -18.740 6.994 1.00 91.25 178 ARG A O 1
ATOM 1433 N N . GLN A 1 179 ? -1.068 -18.531 4.856 1.00 89.25 179 GLN A N 1
ATOM 1434 C CA . GLN A 1 179 ? -1.648 -17.200 5.049 1.00 89.25 179 GLN A CA 1
ATOM 1435 C C . GLN A 1 179 ? -2.659 -17.149 6.208 1.00 89.25 179 GLN A C 1
ATOM 1437 O O . GLN A 1 179 ? -2.610 -16.213 7.006 1.00 89.25 179 GLN A O 1
ATOM 1442 N N . ALA A 1 180 ? -3.549 -18.140 6.319 1.00 90.12 180 ALA A N 1
ATOM 1443 C CA . ALA A 1 180 ? -4.559 -18.180 7.378 1.00 90.12 180 ALA A CA 1
ATOM 1444 C C . ALA A 1 180 ? -3.933 -18.302 8.779 1.00 90.12 180 ALA A C 1
ATOM 1446 O O . ALA A 1 180 ? -4.346 -17.600 9.699 1.00 90.12 180 ALA A O 1
ATOM 1447 N N . ALA A 1 181 ? -2.897 -19.133 8.927 1.00 92.62 181 ALA A N 1
ATOM 1448 C CA . ALA A 1 181 ? -2.200 -19.318 10.197 1.00 92.62 181 ALA A CA 1
ATOM 1449 C C . ALA A 1 181 ? -1.473 -18.041 10.648 1.00 92.62 181 ALA A C 1
ATOM 1451 O O . ALA A 1 181 ? -1.578 -17.650 11.809 1.00 92.62 181 ALA A O 1
ATOM 1452 N N . VAL A 1 182 ? -0.784 -17.353 9.727 1.00 94.75 182 VAL A N 1
ATOM 1453 C CA . VAL A 1 182 ? -0.120 -16.070 10.026 1.00 94.75 182 VAL A CA 1
ATOM 1454 C C . VAL A 1 182 ? -1.147 -14.999 10.394 1.00 94.75 182 VAL A C 1
ATOM 1456 O O . VAL A 1 182 ? -0.934 -14.247 11.344 1.00 94.75 182 VAL A O 1
ATOM 1459 N N . LEU A 1 183 ? -2.276 -14.947 9.680 1.00 92.56 183 LEU A N 1
ATOM 1460 C CA . LEU A 1 183 ? -3.350 -14.001 9.970 1.00 92.56 183 LEU A CA 1
ATOM 1461 C C . LEU A 1 183 ? -3.961 -14.237 11.358 1.00 92.56 183 LEU A C 1
ATOM 1463 O O . LEU A 1 183 ? -4.164 -13.270 12.086 1.00 92.56 183 LEU A O 1
ATOM 1467 N N . GLN A 1 184 ? -4.205 -15.494 11.739 1.00 94.44 184 GLN A N 1
ATOM 1468 C CA . GLN A 1 184 ? -4.723 -15.829 13.067 1.00 94.44 184 GLN A CA 1
ATOM 1469 C C . GLN A 1 184 ? -3.733 -15.442 14.171 1.00 94.44 184 GLN A C 1
ATOM 1471 O O . GLN A 1 184 ? -4.110 -14.780 15.133 1.00 94.44 184 GLN A O 1
ATOM 1476 N N . LEU A 1 185 ? -2.451 -15.782 13.999 1.00 96.25 185 LEU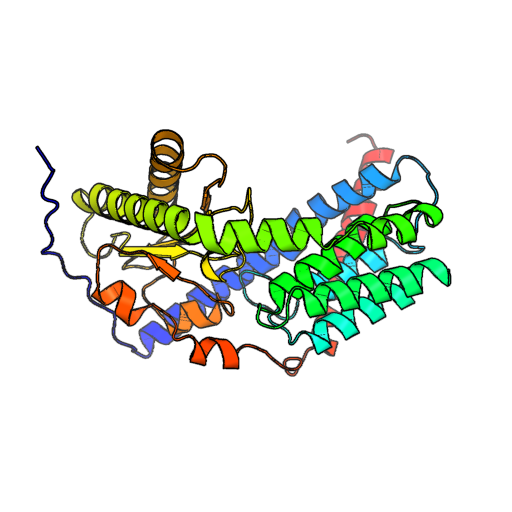 A N 1
ATOM 1477 C CA . LEU A 1 185 ? -1.400 -15.406 14.946 1.00 96.25 185 LEU A CA 1
ATOM 1478 C C . LEU A 1 185 ? -1.314 -13.881 15.117 1.00 96.25 185 LEU A C 1
ATOM 1480 O O . LEU A 1 185 ? -1.098 -13.375 16.219 1.00 96.25 185 LEU A O 1
ATOM 1484 N N . PHE A 1 186 ? -1.486 -13.140 14.022 1.00 97.00 186 PHE A N 1
ATOM 1485 C CA . PHE A 1 186 ? -1.476 -11.684 14.048 1.00 97.00 186 PHE A CA 1
ATOM 1486 C C . PHE A 1 186 ? -2.716 -11.089 14.720 1.00 97.00 186 PHE A C 1
ATOM 1488 O O . PHE A 1 186 ? -2.584 -10.155 15.509 1.00 97.00 186 PHE A O 1
ATOM 1495 N N . ASP A 1 187 ? -3.901 -11.640 14.457 1.00 96.31 187 ASP A N 1
ATOM 1496 C CA . ASP A 1 187 ? -5.144 -11.258 15.132 1.00 96.31 187 ASP A CA 1
ATOM 1497 C C . ASP A 1 187 ? -5.033 -11.440 16.655 1.00 96.31 187 ASP A C 1
ATOM 1499 O O . ASP A 1 187 ? -5.316 -10.510 17.414 1.00 96.31 187 ASP A O 1
ATOM 1503 N N . ASP A 1 188 ? -4.501 -12.577 17.106 1.00 96.56 188 ASP A N 1
ATOM 1504 C CA . ASP A 1 188 ? -4.269 -12.851 18.527 1.00 96.56 188 ASP A CA 1
ATOM 1505 C C . ASP A 1 188 ? -3.287 -11.844 19.153 1.00 96.56 188 ASP A C 1
ATOM 1507 O O . ASP A 1 188 ? -3.526 -11.324 20.249 1.00 96.56 188 ASP A O 1
ATOM 1511 N N . ALA A 1 189 ? -2.202 -11.511 18.443 1.00 97.12 189 ALA A N 1
ATOM 1512 C CA . ALA A 1 189 ? -1.232 -10.513 18.889 1.00 97.12 189 ALA A CA 1
ATOM 1513 C C . ALA A 1 189 ? -1.855 -9.112 19.006 1.00 97.12 189 ALA A C 1
ATOM 1515 O O . ALA A 1 189 ? -1.637 -8.418 20.003 1.00 97.12 189 ALA A O 1
ATOM 1516 N N . VAL A 1 190 ? -2.660 -8.700 18.021 1.00 97.12 190 VAL A N 1
ATOM 1517 C CA . VAL A 1 190 ? -3.372 -7.415 18.041 1.00 97.12 190 VAL A CA 1
ATOM 1518 C C . VAL A 1 190 ? -4.353 -7.357 19.208 1.00 97.12 190 VAL A C 1
ATOM 1520 O O . VAL A 1 190 ? -4.317 -6.401 19.985 1.00 97.12 190 VAL A O 1
ATOM 1523 N N . LYS A 1 191 ? -5.194 -8.384 19.371 1.00 96.94 191 LYS A N 1
ATOM 1524 C CA . LYS A 1 191 ? -6.175 -8.475 20.461 1.00 96.94 191 LYS A CA 1
ATOM 1525 C C . LYS A 1 191 ? -5.505 -8.385 21.825 1.00 96.94 191 LYS A C 1
ATOM 1527 O O . LYS A 1 191 ? -5.942 -7.604 22.669 1.00 96.94 191 LYS A O 1
ATOM 1532 N N . LYS A 1 192 ? -4.407 -9.121 22.016 1.00 96.50 192 LYS A N 1
ATOM 1533 C CA . LYS A 1 192 ? -3.624 -9.089 23.253 1.00 96.50 192 LYS A CA 1
ATOM 1534 C C . LYS A 1 192 ? -3.094 -7.688 23.558 1.00 96.50 192 LYS A C 1
ATOM 1536 O O . LYS A 1 192 ? -3.301 -7.192 24.661 1.00 96.50 192 LYS A O 1
ATOM 1541 N N . VAL A 1 193 ? -2.465 -7.025 22.585 1.00 96.94 193 VAL A N 1
ATOM 1542 C CA . VAL A 1 193 ? -1.917 -5.672 22.787 1.00 96.94 193 VAL A CA 1
ATOM 1543 C C . VAL A 1 193 ? -3.014 -4.658 23.090 1.00 96.94 193 VAL A C 1
ATOM 1545 O O . VAL A 1 193 ? -2.809 -3.793 23.936 1.00 96.94 193 VAL A O 1
ATOM 1548 N N . ILE A 1 194 ? -4.173 -4.763 22.435 1.00 96.12 194 ILE A N 1
ATOM 1549 C CA . ILE A 1 194 ? -5.319 -3.889 22.708 1.00 96.12 194 ILE A CA 1
ATOM 1550 C C . ILE A 1 194 ? -5.784 -4.040 24.160 1.00 96.12 194 ILE A C 1
ATOM 1552 O O . ILE A 1 194 ? -5.935 -3.037 24.856 1.00 96.12 194 ILE A O 1
ATOM 1556 N N . LEU A 1 195 ? -5.979 -5.275 24.630 1.00 95.00 195 LEU A N 1
ATOM 1557 C CA . LEU A 1 195 ? -6.426 -5.539 25.999 1.00 95.00 195 LEU A CA 1
ATOM 1558 C C . LEU A 1 195 ? -5.406 -5.049 27.037 1.00 95.00 195 LEU A C 1
ATOM 1560 O O . LEU A 1 195 ? -5.779 -4.372 27.993 1.00 95.00 195 LEU A O 1
ATOM 1564 N N . GLU A 1 196 ? -4.118 -5.331 26.824 1.00 94.56 196 GLU A N 1
ATOM 1565 C CA . GLU A 1 196 ? -3.037 -4.894 27.717 1.00 94.56 196 GLU A CA 1
ATOM 1566 C C . GLU A 1 196 ? -2.881 -3.369 27.756 1.00 94.56 196 GLU A C 1
ATOM 1568 O O . GLU A 1 196 ? -2.625 -2.801 28.817 1.00 94.56 196 GLU A O 1
ATOM 1573 N N . LEU A 1 197 ? -3.018 -2.696 26.610 1.00 93.94 197 LEU A N 1
ATOM 1574 C CA . LEU A 1 197 ? -2.947 -1.239 26.533 1.00 93.94 197 LEU A CA 1
ATOM 1575 C C . LEU A 1 197 ? -4.147 -0.600 27.241 1.00 93.94 197 LEU A C 1
ATOM 1577 O O . LEU A 1 197 ? -3.973 0.319 28.038 1.00 93.94 197 LEU A O 1
ATOM 1581 N N . ASN A 1 198 ? -5.356 -1.104 26.987 1.00 93.69 198 ASN A N 1
ATOM 1582 C CA . ASN A 1 198 ? -6.588 -0.504 27.495 1.00 93.69 198 ASN A CA 1
ATOM 1583 C C . ASN A 1 198 ? -6.812 -0.702 28.997 1.00 93.69 198 ASN A C 1
ATOM 1585 O O . ASN A 1 198 ? -7.601 0.045 29.568 1.00 93.69 198 ASN A O 1
ATOM 1589 N N . ALA A 1 199 ? -6.118 -1.640 29.648 1.00 89.69 199 ALA A N 1
ATOM 1590 C CA . ALA A 1 199 ? -6.214 -1.845 31.095 1.00 89.69 199 ALA A CA 1
ATOM 1591 C C . ALA A 1 199 ? -5.876 -0.580 31.915 1.00 89.69 199 ALA A C 1
ATOM 1593 O O . ALA A 1 199 ? -6.345 -0.439 33.040 1.00 89.69 199 ALA A O 1
ATOM 1594 N N . GLY A 1 200 ? -5.081 0.341 31.354 1.00 84.50 200 GLY A N 1
ATOM 1595 C CA . GLY A 1 200 ? -4.707 1.609 31.991 1.00 84.50 200 GLY A CA 1
ATOM 1596 C C . GLY A 1 200 ? -5.299 2.864 31.342 1.00 84.50 200 GLY A C 1
ATOM 1597 O O . GLY A 1 200 ? -4.912 3.966 31.728 1.00 84.50 200 GLY A O 1
ATOM 1598 N N . LEU A 1 201 ? -6.182 2.734 30.343 1.00 88.62 201 LEU A N 1
ATOM 1599 C CA . LEU A 1 201 ? -6.701 3.880 29.588 1.00 88.62 201 LEU A CA 1
ATOM 1600 C C . LEU A 1 201 ? -8.142 4.229 29.973 1.00 88.62 201 LEU A C 1
ATOM 1602 O O . LEU A 1 201 ? -8.979 3.332 30.092 1.00 88.62 201 LEU A O 1
ATOM 1606 N N . PRO A 1 202 ? -8.477 5.528 30.097 1.00 87.69 202 PRO A N 1
ATOM 1607 C CA . PRO A 1 202 ? -9.852 5.938 30.330 1.00 87.69 202 PRO A CA 1
ATOM 1608 C C . PRO A 1 202 ? -10.727 5.641 29.106 1.00 87.69 202 PRO A C 1
ATOM 1610 O O . PRO A 1 202 ? -10.286 5.731 27.953 1.00 87.69 202 PRO A O 1
ATOM 1613 N N . GLN A 1 203 ? -12.001 5.341 29.357 1.00 86.44 203 GLN A N 1
ATOM 1614 C CA . GLN A 1 203 ? -13.005 5.221 28.304 1.00 86.44 203 GLN A CA 1
ATOM 1615 C C . GLN A 1 203 ? -13.078 6.514 27.471 1.00 86.44 203 GLN A C 1
ATOM 1617 O O . GLN A 1 203 ? -12.893 7.621 27.975 1.00 86.44 203 GLN A O 1
ATOM 1622 N N . GLY A 1 204 ? -13.309 6.370 26.169 1.00 86.69 204 GLY A N 1
ATOM 1623 C CA . GLY A 1 204 ? -13.253 7.451 25.188 1.00 86.69 204 GLY A CA 1
ATOM 1624 C C . GLY A 1 204 ? -11.851 7.699 24.626 1.00 86.69 204 GLY A C 1
ATOM 1625 O O . GLY A 1 204 ? -11.725 8.426 23.647 1.00 86.69 204 GLY A O 1
ATOM 1626 N N . LYS A 1 205 ? -10.800 7.098 25.197 1.00 88.88 205 LYS A N 1
ATOM 1627 C CA . LYS A 1 205 ? -9.406 7.225 24.733 1.00 88.88 205 LYS A CA 1
ATOM 1628 C C . LYS A 1 205 ? -8.774 5.904 24.300 1.00 88.88 205 LYS A C 1
ATOM 1630 O O . LYS A 1 205 ? -7.618 5.884 23.880 1.00 88.88 205 LYS A O 1
ATOM 1635 N N . ARG A 1 206 ? -9.523 4.807 24.403 1.00 92.50 206 ARG A N 1
ATOM 1636 C CA . ARG A 1 206 ? -9.029 3.452 24.159 1.00 92.50 206 ARG A CA 1
ATOM 1637 C C . ARG A 1 206 ? -8.760 3.210 22.677 1.00 92.50 206 ARG A C 1
ATOM 1639 O O . ARG A 1 206 ? -9.458 3.740 21.805 1.00 92.50 206 ARG A O 1
ATOM 1646 N N . VAL A 1 207 ? -7.781 2.349 22.401 1.00 94.50 207 VAL A N 1
ATOM 1647 C CA . VAL A 1 207 ? -7.619 1.719 21.084 1.00 94.50 207 VAL A CA 1
ATOM 1648 C C . VAL A 1 207 ? -8.543 0.513 21.066 1.00 94.50 207 VAL A C 1
ATOM 1650 O O . VAL A 1 207 ? -8.401 -0.382 21.881 1.00 94.50 207 VAL A O 1
ATOM 1653 N N . VAL A 1 208 ? -9.517 0.482 20.172 1.00 94.88 208 VAL A N 1
ATOM 1654 C CA . VAL A 1 208 ? -10.600 -0.518 20.180 1.00 94.88 208 VAL A CA 1
ATOM 1655 C C . VAL A 1 208 ? -10.537 -1.475 18.999 1.00 94.88 208 VAL A C 1
ATOM 1657 O O . VAL A 1 208 ? -11.360 -2.373 18.873 1.00 94.88 208 VAL A O 1
ATOM 1660 N N . GLY A 1 209 ? -9.551 -1.320 18.126 1.00 95.62 209 GLY A N 1
ATOM 1661 C CA . GLY A 1 209 ? -9.312 -2.242 17.028 1.00 95.62 209 GLY A CA 1
ATOM 1662 C C . GLY A 1 209 ? -8.094 -1.844 16.214 1.00 95.62 209 GLY A C 1
ATOM 1663 O O . GLY A 1 209 ? -7.498 -0.787 16.425 1.00 95.62 209 GLY A O 1
ATOM 1664 N N . ALA A 1 210 ? -7.758 -2.678 15.243 1.00 95.69 210 ALA A N 1
ATOM 1665 C CA . ALA A 1 2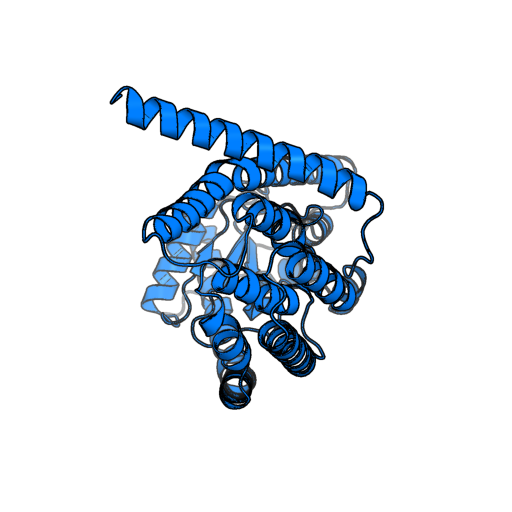10 ? -6.831 -2.356 14.177 1.00 95.69 210 ALA A CA 1
ATOM 1666 C C . ALA A 1 210 ? -7.455 -2.725 12.831 1.00 95.69 210 ALA A C 1
ATOM 1668 O O . ALA A 1 210 ? -8.059 -3.782 12.671 1.00 95.69 210 ALA A O 1
ATOM 1669 N N . VAL A 1 211 ? -7.290 -1.844 11.857 1.00 93.81 211 VAL A N 1
ATOM 1670 C CA . VAL A 1 211 ? -7.586 -2.096 10.454 1.00 93.81 211 VAL A CA 1
ATOM 1671 C C . VAL A 1 211 ? -6.335 -2.697 9.824 1.00 93.81 211 VAL A C 1
ATOM 1673 O O . VAL A 1 211 ? -5.335 -1.997 9.662 1.00 93.81 211 VAL A O 1
ATOM 1676 N N . LEU A 1 212 ? -6.382 -3.982 9.480 1.00 92.00 212 LEU A N 1
ATOM 1677 C CA . LEU A 1 212 ? -5.366 -4.638 8.662 1.00 92.00 212 LEU A CA 1
ATOM 1678 C C . LEU A 1 212 ? -5.652 -4.360 7.184 1.00 92.00 212 LEU A C 1
ATOM 1680 O O . LEU A 1 212 ? -6.777 -4.532 6.709 1.00 92.00 212 LEU A O 1
ATOM 1684 N N . LEU A 1 213 ? -4.619 -3.941 6.464 1.00 86.62 213 LEU A N 1
ATOM 1685 C CA . LEU A 1 213 ? -4.654 -3.518 5.070 1.00 86.62 213 LEU A CA 1
ATOM 1686 C C . LEU A 1 213 ? -3.762 -4.427 4.212 1.00 86.62 213 LEU A C 1
ATOM 1688 O O . LEU A 1 213 ? -3.173 -5.407 4.672 1.00 86.62 213 LEU A O 1
ATOM 1692 N N . GLY A 1 214 ? -3.653 -4.096 2.928 1.00 80.44 214 GLY A N 1
ATOM 1693 C CA . GLY A 1 214 ? -2.622 -4.668 2.072 1.00 80.44 214 GLY A CA 1
ATOM 1694 C C . GLY A 1 214 ? -2.901 -6.106 1.641 1.00 80.44 214 GLY A C 1
ATOM 1695 O O . GLY A 1 214 ? -4.038 -6.494 1.370 1.00 80.44 214 GLY A O 1
ATOM 1696 N N . SER A 1 215 ? -1.839 -6.880 1.433 1.00 81.19 215 SER A N 1
ATOM 1697 C CA . SER A 1 215 ? -1.932 -8.196 0.795 1.00 81.19 215 SER A CA 1
ATOM 1698 C C . SER A 1 215 ? -2.624 -9.236 1.682 1.00 81.19 215 SER A C 1
ATOM 1700 O O . SER A 1 215 ? -3.416 -10.019 1.157 1.00 81.19 215 SER A O 1
ATOM 1702 N N . PHE A 1 216 ? -2.431 -9.189 3.004 1.00 86.38 216 PHE A N 1
ATOM 1703 C CA . PHE A 1 216 ? -3.120 -10.080 3.944 1.00 86.38 216 PHE A CA 1
ATOM 1704 C C . PHE A 1 216 ? -4.632 -9.860 3.958 1.00 86.38 216 PHE A C 1
ATOM 1706 O O . PHE A 1 216 ? -5.381 -10.822 3.794 1.00 86.38 216 PHE A O 1
ATOM 1713 N N . ALA A 1 217 ? -5.085 -8.606 4.049 1.00 84.44 217 ALA A N 1
ATOM 1714 C CA . ALA A 1 217 ? -6.513 -8.289 4.016 1.00 84.44 217 ALA A CA 1
ATOM 1715 C C . ALA A 1 217 ? -7.191 -8.674 2.689 1.00 84.44 217 ALA A C 1
ATOM 1717 O O . ALA A 1 217 ? -8.386 -8.948 2.640 1.00 84.44 217 ALA A O 1
ATOM 1718 N N . ASN A 1 218 ? -6.420 -8.705 1.601 1.00 77.69 218 ASN A N 1
ATOM 1719 C CA . ASN A 1 218 ? -6.913 -8.982 0.257 1.00 77.69 218 ASN A CA 1
ATOM 1720 C C . ASN A 1 218 ? -6.775 -10.453 -0.180 1.00 77.69 218 ASN A C 1
ATOM 1722 O O . ASN A 1 218 ? -7.040 -10.739 -1.348 1.00 77.69 218 ASN A O 1
ATOM 1726 N N . GLY A 1 219 ? -6.317 -11.373 0.680 1.00 77.25 219 GLY A N 1
ATOM 1727 C CA . GLY A 1 219 ? -6.102 -12.769 0.260 1.00 77.25 219 GLY A CA 1
ATOM 1728 C C . GLY A 1 219 ? -4.925 -12.952 -0.711 1.00 77.25 219 GLY A C 1
ATOM 1729 O O . GLY A 1 219 ? -4.849 -13.946 -1.420 1.00 77.25 219 GLY A O 1
ATOM 1730 N N . ALA A 1 220 ? -4.048 -11.952 -0.817 1.00 77.94 220 ALA A N 1
ATOM 1731 C CA . ALA A 1 220 ? -2.992 -11.875 -1.822 1.00 77.94 220 ALA A CA 1
ATOM 1732 C C . ALA A 1 220 ? -1.587 -11.868 -1.199 1.00 77.94 220 ALA A C 1
ATOM 1734 O O . ALA A 1 220 ? -0.630 -11.478 -1.870 1.00 77.94 220 ALA A O 1
ATOM 1735 N N . ALA A 1 221 ? -1.461 -12.231 0.081 1.00 84.19 221 ALA A N 1
ATOM 1736 C CA . ALA A 1 221 ? -0.177 -12.264 0.767 1.00 84.19 221 ALA A CA 1
ATOM 1737 C C . ALA A 1 221 ? 0.706 -13.362 0.181 1.00 84.19 221 ALA A C 1
ATOM 1739 O O . ALA A 1 221 ? 0.227 -14.432 -0.190 1.00 84.19 221 ALA A O 1
ATOM 1740 N N . GLY A 1 222 ? 1.993 -13.060 0.085 1.00 84.38 222 GLY A N 1
ATOM 1741 C CA . GLY A 1 222 ? 3.043 -14.017 -0.229 1.00 84.38 222 GLY A CA 1
ATOM 1742 C C . GLY A 1 222 ? 4.134 -14.014 0.830 1.00 84.38 222 GLY A C 1
ATOM 1743 O O . GLY A 1 222 ? 4.085 -13.178 1.742 1.00 84.38 222 GLY A O 1
ATOM 1744 N N . PRO A 1 223 ? 5.136 -14.897 0.689 1.00 84.19 223 PRO A N 1
ATOM 1745 C CA . PRO A 1 223 ? 6.302 -14.904 1.564 1.00 84.19 223 PRO A CA 1
ATOM 1746 C C . PRO A 1 223 ? 6.917 -13.502 1.661 1.00 84.19 223 PRO A C 1
ATOM 1748 O O . PRO A 1 223 ? 7.098 -12.835 0.641 1.00 84.19 223 PRO A O 1
ATOM 1751 N N . GLY A 1 224 ? 7.188 -13.032 2.879 1.00 85.06 224 GLY A N 1
ATOM 1752 C CA . GLY A 1 224 ? 7.783 -11.710 3.101 1.00 85.06 224 GLY A CA 1
ATOM 1753 C C . GLY A 1 224 ? 6.835 -10.512 2.962 1.00 85.06 224 GLY A C 1
ATOM 1754 O O . GLY A 1 224 ? 7.301 -9.380 2.956 1.00 85.06 224 GLY A O 1
ATOM 1755 N N . SER A 1 225 ? 5.521 -10.720 2.807 1.00 87.25 225 SER A N 1
ATOM 1756 C CA . SER A 1 225 ? 4.560 -9.605 2.791 1.00 87.25 225 SER A CA 1
ATOM 1757 C C . SER A 1 225 ? 4.486 -8.887 4.139 1.00 87.25 225 SER A C 1
ATOM 1759 O O . SER A 1 225 ? 4.372 -9.544 5.170 1.00 87.25 225 SER A O 1
ATOM 1761 N N . ASP A 1 226 ? 4.449 -7.559 4.128 1.00 91.12 226 ASP A N 1
ATOM 1762 C CA . ASP A 1 226 ? 4.248 -6.755 5.337 1.00 91.12 226 ASP A CA 1
ATOM 1763 C C . ASP A 1 226 ? 2.820 -6.897 5.901 1.00 91.12 226 ASP A C 1
ATOM 1765 O O . ASP A 1 226 ? 1.845 -7.114 5.171 1.00 91.12 226 ASP A O 1
ATOM 1769 N N . LEU A 1 227 ? 2.698 -6.715 7.216 1.00 92.88 227 LEU A N 1
ATOM 1770 C CA . LEU A 1 227 ? 1.437 -6.581 7.944 1.00 92.88 227 LEU A CA 1
ATOM 1771 C C . LEU A 1 227 ? 1.147 -5.092 8.166 1.00 92.88 227 LEU A C 1
ATOM 1773 O O . LEU A 1 227 ? 1.600 -4.488 9.140 1.00 92.88 227 LEU A O 1
ATOM 1777 N N . ASP A 1 228 ? 0.409 -4.502 7.226 1.00 90.50 228 ASP A N 1
ATOM 1778 C CA . ASP A 1 228 ? 0.047 -3.083 7.211 1.00 90.50 228 ASP A CA 1
ATOM 1779 C C . ASP A 1 228 ? -1.152 -2.801 8.131 1.00 90.50 228 ASP A C 1
ATOM 1781 O O . ASP A 1 228 ? -2.277 -3.191 7.817 1.00 90.50 228 ASP A O 1
ATOM 1785 N N . VAL A 1 229 ? -0.952 -2.088 9.242 1.00 93.12 229 VAL A N 1
ATOM 1786 C CA . VAL A 1 229 ? -1.998 -1.830 10.245 1.00 93.12 229 VAL A CA 1
ATOM 1787 C C . VAL A 1 229 ? -2.241 -0.361 10.544 1.00 93.12 229 VAL A C 1
ATOM 1789 O O . VAL A 1 229 ? -1.327 0.461 10.620 1.00 93.12 229 VAL A O 1
ATOM 1792 N N . GLN A 1 230 ? -3.505 -0.044 10.803 1.00 92.06 230 GLN A N 1
ATOM 1793 C CA . GLN A 1 230 ? -3.940 1.265 11.262 1.00 92.06 230 GLN A CA 1
ATOM 1794 C C . GLN A 1 230 ? -4.846 1.136 12.488 1.00 92.06 230 GLN A C 1
ATOM 1796 O O . GLN A 1 230 ? -5.821 0.394 12.455 1.00 92.06 230 GLN A O 1
ATOM 1801 N N . ALA A 1 231 ? -4.553 1.854 13.572 1.00 94.06 231 ALA A N 1
ATOM 1802 C CA . ALA A 1 231 ? -5.348 1.767 14.797 1.00 94.06 231 ALA A CA 1
ATOM 1803 C C . ALA A 1 231 ? -6.760 2.365 14.635 1.00 94.06 231 ALA A C 1
ATOM 1805 O O . ALA A 1 231 ? -6.948 3.370 13.943 1.00 94.06 231 ALA A O 1
ATOM 1806 N N . LEU A 1 232 ? -7.733 1.779 15.335 1.00 94.56 232 LEU A N 1
ATOM 1807 C CA . LEU A 1 232 ? -9.062 2.335 15.586 1.00 94.56 232 LEU A CA 1
ATOM 1808 C C . LEU A 1 232 ? -9.141 2.786 17.041 1.00 94.56 232 LEU A C 1
ATOM 1810 O O . LEU A 1 232 ? -8.857 1.995 17.939 1.00 94.56 232 LEU A O 1
ATOM 1814 N N . SER A 1 233 ? -9.555 4.025 17.285 1.00 93.12 233 SER A N 1
ATOM 1815 C CA . SER A 1 233 ? -9.755 4.554 18.639 1.00 93.12 233 SER A CA 1
ATOM 1816 C C . SER A 1 233 ? -11.150 5.145 18.823 1.00 93.12 233 SER A C 1
ATOM 1818 O O . SER A 1 233 ? -11.805 5.558 17.860 1.00 93.12 233 SER A O 1
ATOM 1820 N N . GLU A 1 234 ? -11.618 5.181 20.072 1.00 91.12 234 GLU A N 1
ATOM 1821 C CA . GLU A 1 234 ? -12.949 5.707 20.414 1.00 91.12 234 GLU A CA 1
ATOM 1822 C C . GLU A 1 234 ? -13.092 7.195 20.037 1.00 91.12 234 GLU A C 1
ATOM 1824 O O . GLU A 1 234 ? -14.116 7.604 19.484 1.00 91.12 234 GLU A O 1
ATOM 1829 N N . ASP A 1 235 ? -12.045 7.999 20.248 1.00 86.25 235 ASP A N 1
ATOM 1830 C CA . ASP A 1 235 ? -12.019 9.428 19.910 1.00 86.25 235 ASP A CA 1
ATOM 1831 C C . ASP A 1 235 ? -11.435 9.747 18.523 1.00 86.25 235 ASP A C 1
ATOM 1833 O O . ASP A 1 235 ? -11.488 10.900 18.088 1.00 86.25 235 ASP A O 1
ATOM 1837 N N . GLY A 1 236 ? -10.872 8.762 17.814 1.00 83.06 236 GLY A N 1
ATOM 1838 C CA . GLY A 1 236 ? -10.098 8.993 16.589 1.00 83.06 236 GLY A CA 1
ATOM 1839 C C . GLY A 1 236 ? -8.803 9.784 16.814 1.00 83.06 236 GLY A C 1
ATOM 1840 O O . GLY A 1 236 ? -8.246 10.341 15.865 1.00 83.06 236 GLY A O 1
ATOM 1841 N N . GLY A 1 237 ? -8.349 9.890 18.066 1.00 80.56 237 GLY A N 1
ATOM 1842 C CA . GLY A 1 237 ? -7.120 10.561 18.460 1.00 80.56 237 GLY A CA 1
ATOM 1843 C C . GLY A 1 237 ? -5.888 9.688 18.232 1.00 80.56 237 GLY A C 1
ATOM 1844 O O . GLY A 1 237 ? -5.946 8.463 18.301 1.00 80.56 237 GLY A O 1
ATOM 1845 N N . THR A 1 238 ? -4.740 10.324 17.986 1.00 81.19 238 THR A N 1
ATOM 1846 C CA . THR A 1 238 ? -3.456 9.645 17.723 1.00 81.19 238 THR A CA 1
ATOM 1847 C C . THR A 1 238 ? -2.621 9.395 18.977 1.00 81.19 238 THR A C 1
ATOM 1849 O O . THR A 1 238 ? -1.549 8.805 18.865 1.00 81.19 238 THR A O 1
ATOM 1852 N N . ALA A 1 239 ? -3.084 9.841 20.150 1.00 85.69 239 ALA A N 1
ATOM 1853 C CA . ALA A 1 239 ? -2.303 9.876 21.390 1.00 85.69 239 ALA A CA 1
ATOM 1854 C C . ALA A 1 239 ? -1.657 8.523 21.732 1.00 85.69 239 ALA A C 1
ATOM 1856 O O . ALA A 1 239 ? -0.479 8.475 22.068 1.00 85.69 239 ALA A O 1
ATOM 1857 N N . TYR A 1 240 ? -2.400 7.429 21.551 1.00 89.12 240 TYR A N 1
ATOM 1858 C CA . TYR A 1 240 ? -1.949 6.075 21.884 1.00 89.12 240 TYR A CA 1
ATOM 1859 C C . TYR A 1 240 ? -1.555 5.237 20.663 1.00 89.12 240 TYR A C 1
ATOM 1861 O O . TYR A 1 240 ? -1.189 4.075 20.811 1.00 89.12 240 TYR A O 1
ATOM 1869 N N . ASN A 1 241 ? -1.586 5.803 19.449 1.00 89.94 241 ASN A N 1
ATOM 1870 C CA . ASN A 1 241 ? -1.262 5.053 18.230 1.00 89.94 241 ASN A CA 1
ATOM 1871 C C . ASN A 1 241 ? 0.210 4.612 18.210 1.00 89.94 241 ASN A C 1
ATOM 1873 O O . ASN A 1 241 ? 0.512 3.454 17.937 1.00 89.94 241 ASN A O 1
ATOM 1877 N N . ALA A 1 242 ? 1.133 5.520 18.544 1.00 90.88 242 ALA A N 1
ATOM 1878 C CA . ALA A 1 242 ? 2.561 5.204 18.585 1.00 90.88 242 ALA A CA 1
ATOM 1879 C C . ALA A 1 242 ? 2.876 4.125 19.633 1.00 90.88 242 ALA A C 1
ATOM 1881 O O . ALA A 1 242 ? 3.662 3.214 19.373 1.00 90.88 242 ALA A O 1
ATOM 1882 N N . GLU A 1 243 ? 2.226 4.196 20.796 1.00 93.44 243 GLU A N 1
ATOM 1883 C CA . GLU A 1 243 ? 2.380 3.204 21.855 1.00 93.44 243 GLU A CA 1
ATOM 1884 C C . GLU A 1 243 ? 1.809 1.841 21.446 1.00 93.44 243 GLU A C 1
ATOM 1886 O O . GLU A 1 243 ? 2.505 0.832 21.567 1.00 93.44 243 GLU A O 1
ATOM 1891 N N . PHE A 1 244 ? 0.594 1.811 20.889 1.00 95.06 244 PHE A N 1
ATOM 1892 C CA . PHE A 1 244 ? -0.017 0.606 20.328 1.00 95.06 244 PHE A CA 1
ATOM 1893 C C . PHE A 1 244 ? 0.900 -0.060 19.293 1.00 95.06 244 PHE A C 1
ATOM 1895 O O . PHE A 1 244 ? 1.234 -1.237 19.427 1.00 95.06 244 PHE A O 1
ATOM 1902 N N . LEU A 1 245 ? 1.372 0.701 18.300 1.00 94.44 245 LEU A N 1
ATOM 1903 C CA . LEU A 1 245 ? 2.252 0.187 17.249 1.00 94.44 245 LEU A CA 1
ATOM 1904 C C . LEU A 1 245 ? 3.595 -0.300 17.802 1.00 94.44 245 LEU A C 1
ATOM 1906 O O . LEU A 1 245 ? 4.112 -1.317 17.341 1.00 94.44 245 LEU A O 1
ATOM 1910 N N . SER A 1 246 ? 4.164 0.397 18.787 1.00 94.75 246 SER A N 1
ATOM 1911 C CA . SER A 1 246 ? 5.409 -0.008 19.447 1.00 94.75 246 SER A CA 1
ATOM 1912 C C . SER A 1 246 ? 5.247 -1.340 20.186 1.00 94.75 246 SER A C 1
ATOM 1914 O O . SER A 1 246 ? 6.035 -2.268 19.979 1.00 94.75 246 SER A O 1
ATOM 1916 N N . ARG A 1 247 ? 4.181 -1.478 20.986 1.00 95.75 247 ARG A N 1
ATOM 1917 C CA . ARG A 1 247 ? 3.859 -2.714 21.716 1.00 95.75 247 ARG A CA 1
ATOM 1918 C C . ARG A 1 247 ? 3.575 -3.874 20.762 1.00 95.75 247 ARG A C 1
ATOM 1920 O O . ARG A 1 247 ? 4.119 -4.958 20.961 1.00 95.75 247 ARG A O 1
ATOM 1927 N N . LEU A 1 248 ? 2.816 -3.632 19.690 1.00 96.56 248 LEU A N 1
ATOM 1928 C CA . LEU A 1 248 ? 2.528 -4.631 18.661 1.00 96.56 248 LEU A CA 1
ATOM 1929 C C . LEU A 1 248 ? 3.791 -5.103 17.944 1.00 96.56 248 LEU A C 1
ATOM 1931 O O . LEU A 1 248 ? 4.028 -6.304 17.869 1.00 96.56 248 LEU A O 1
ATOM 1935 N N . LYS A 1 249 ? 4.649 -4.185 17.484 1.00 95.69 249 LYS A N 1
ATOM 1936 C CA . LYS A 1 249 ? 5.932 -4.539 16.857 1.00 95.69 249 LYS A CA 1
ATOM 1937 C C . LYS A 1 249 ? 6.824 -5.341 17.802 1.00 95.69 249 LYS A C 1
ATOM 1939 O O . LYS A 1 249 ? 7.455 -6.305 17.375 1.00 95.69 249 LYS A O 1
ATOM 1944 N N . LYS A 1 250 ? 6.871 -4.964 19.084 1.00 95.69 250 LYS A N 1
ATOM 1945 C CA . LYS A 1 250 ? 7.651 -5.677 20.102 1.00 95.69 250 LYS A CA 1
ATOM 1946 C C . LYS A 1 250 ? 7.126 -7.096 20.318 1.00 95.69 250 LYS A C 1
ATOM 1948 O O . LYS A 1 250 ? 7.925 -8.025 20.281 1.00 95.69 250 LYS A O 1
ATOM 1953 N N . LEU A 1 251 ? 5.816 -7.262 20.512 1.00 95.75 251 LEU A N 1
ATOM 1954 C CA . LEU A 1 251 ? 5.197 -8.577 20.693 1.00 95.75 251 LEU A CA 1
ATOM 1955 C C . LEU A 1 251 ? 5.360 -9.449 19.443 1.00 95.75 251 LEU A C 1
ATOM 1957 O O . LEU A 1 251 ? 5.708 -10.621 19.548 1.00 95.75 251 LEU A O 1
ATOM 1961 N N . TRP A 1 252 ? 5.165 -8.871 18.259 1.00 96.25 252 TRP A N 1
ATOM 1962 C CA . TRP A 1 252 ? 5.314 -9.588 16.997 1.00 96.25 252 TRP A CA 1
ATOM 1963 C C . TRP A 1 252 ? 6.747 -10.072 16.774 1.00 96.25 252 TRP A C 1
ATOM 1965 O O . TRP A 1 252 ? 6.963 -11.208 16.372 1.00 96.25 252 TRP A O 1
ATOM 1975 N N . LYS A 1 253 ? 7.746 -9.252 17.119 1.00 94.00 253 LYS A N 1
ATOM 1976 C CA . LYS A 1 253 ? 9.156 -9.649 17.037 1.00 94.00 253 LYS A CA 1
ATOM 1977 C C . LYS A 1 253 ? 9.494 -10.840 17.942 1.00 94.00 253 LYS A C 1
ATOM 1979 O O . LYS A 1 253 ? 10.401 -11.595 17.613 1.00 94.00 253 LYS A O 1
ATOM 1984 N N . THR A 1 254 ? 8.827 -10.984 19.089 1.00 92.88 254 THR A N 1
ATOM 1985 C CA . THR A 1 254 ? 9.139 -12.049 20.056 1.00 92.88 254 THR A CA 1
ATOM 1986 C C . THR A 1 254 ? 8.297 -13.304 19.879 1.00 92.88 254 THR A C 1
ATOM 1988 O O . THR A 1 254 ? 8.779 -14.387 20.185 1.00 92.88 254 THR A O 1
ATOM 1991 N N . SER A 1 255 ? 7.045 -13.161 19.444 1.00 90.88 255 SER A N 1
ATOM 1992 C CA . SER A 1 255 ? 6.041 -14.238 19.475 1.00 90.88 255 SER A CA 1
ATOM 1993 C C . SER A 1 255 ? 5.298 -14.425 18.148 1.00 90.88 255 SER A C 1
ATOM 1995 O O . SER A 1 255 ? 4.435 -15.292 18.055 1.00 90.88 255 SER A O 1
ATOM 1997 N N . GLY A 1 256 ? 5.578 -13.582 17.153 1.00 91.06 256 GLY A N 1
ATOM 1998 C CA . GLY A 1 256 ? 4.972 -13.619 15.826 1.00 91.06 256 GLY A CA 1
ATOM 1999 C C . GLY A 1 256 ? 5.847 -14.314 14.784 1.00 91.06 256 GLY A C 1
ATOM 2000 O O . GLY A 1 256 ? 6.826 -14.982 15.113 1.00 91.06 256 GLY A O 1
ATOM 2001 N N . ASP A 1 257 ? 5.503 -14.115 13.511 1.00 89.50 257 ASP A N 1
ATOM 2002 C CA . ASP A 1 257 ? 6.321 -14.557 12.380 1.00 89.50 257 ASP A CA 1
ATOM 2003 C C . ASP A 1 257 ? 7.216 -13.396 11.891 1.00 89.50 257 ASP A C 1
ATOM 2005 O O . ASP A 1 257 ? 6.728 -12.470 11.230 1.00 89.50 257 ASP A O 1
ATOM 2009 N N . PRO A 1 258 ? 8.530 -13.403 12.196 1.00 86.69 258 PRO A N 1
ATOM 2010 C CA . PRO A 1 258 ? 9.424 -12.293 11.873 1.00 86.69 258 PRO A CA 1
ATOM 2011 C C . PRO A 1 258 ? 9.669 -12.132 10.369 1.00 86.69 258 PRO A C 1
ATOM 2013 O O . PRO A 1 258 ? 10.200 -11.102 9.956 1.00 86.69 258 PRO A O 1
ATOM 2016 N N . THR A 1 259 ? 9.284 -13.115 9.547 1.00 89.88 259 THR A N 1
ATOM 2017 C CA . THR A 1 259 ? 9.357 -12.991 8.086 1.00 89.88 259 THR A CA 1
ATOM 2018 C C . THR A 1 259 ? 8.329 -11.997 7.539 1.00 89.88 259 THR A C 1
ATOM 2020 O O . THR A 1 259 ? 8.474 -11.534 6.411 1.00 89.88 259 THR A O 1
ATOM 2023 N N . HIS A 1 260 ? 7.340 -11.607 8.350 1.00 92.44 260 HIS A N 1
ATOM 2024 C CA . HIS A 1 260 ? 6.303 -10.636 8.014 1.00 92.44 260 HIS A CA 1
ATOM 2025 C C . HIS A 1 260 ? 6.424 -9.398 8.910 1.00 92.44 260 HIS A C 1
ATOM 2027 O O . HIS A 1 260 ? 5.896 -9.391 10.022 1.00 92.44 260 HIS A O 1
ATOM 2033 N N . PRO A 1 261 ? 7.132 -8.338 8.492 1.00 93.31 261 PRO A N 1
ATOM 2034 C CA . PRO A 1 261 ? 7.299 -7.157 9.329 1.00 93.31 261 PRO A CA 1
ATOM 2035 C C . PRO A 1 261 ? 5.974 -6.400 9.496 1.00 93.31 261 PRO A C 1
ATOM 2037 O O . PRO A 1 261 ? 5.163 -6.308 8.577 1.00 93.31 261 PRO A O 1
ATOM 2040 N N . VAL A 1 262 ? 5.766 -5.818 10.679 1.00 93.44 262 VAL A N 1
ATOM 2041 C CA . VAL A 1 262 ? 4.588 -4.987 10.967 1.00 93.44 262 VAL A CA 1
ATOM 2042 C C . VAL A 1 262 ? 4.872 -3.540 10.581 1.00 93.44 262 VAL A C 1
ATOM 2044 O O . VAL A 1 262 ? 5.777 -2.903 11.132 1.00 93.44 262 VAL A O 1
ATOM 2047 N N . SER A 1 263 ? 4.045 -3.001 9.693 1.00 88.06 263 SER A N 1
ATOM 2048 C CA . SER A 1 263 ? 4.089 -1.618 9.221 1.00 88.06 263 SER A CA 1
ATOM 2049 C C . SER A 1 263 ? 2.852 -0.881 9.726 1.00 88.06 263 SER A C 1
ATOM 2051 O O . SER A 1 263 ? 1.733 -1.354 9.586 1.00 88.06 263 SER A O 1
ATOM 2053 N N . GLY A 1 264 ? 3.043 0.267 10.378 1.00 83.94 264 GLY A N 1
ATOM 2054 C CA . GLY A 1 264 ? 1.962 1.004 11.034 1.00 83.94 264 GLY A CA 1
ATOM 2055 C C . GLY A 1 264 ? 1.741 2.373 10.409 1.00 83.94 264 GLY A C 1
ATOM 2056 O O . GLY A 1 264 ? 2.711 3.087 10.160 1.00 83.94 264 GLY A O 1
ATOM 2057 N N . PHE A 1 265 ? 0.485 2.757 10.197 1.00 79.50 265 PHE A N 1
ATOM 2058 C CA . PHE A 1 265 ? 0.136 4.113 9.774 1.00 79.50 265 PHE A CA 1
ATOM 2059 C C . PHE A 1 265 ? 0.137 5.084 10.961 1.00 79.50 265 PHE A C 1
ATOM 2061 O O . PHE A 1 265 ? -0.295 4.745 12.061 1.00 79.50 265 PHE A O 1
ATOM 2068 N N . GLU A 1 266 ? 0.586 6.320 10.734 1.00 70.62 266 GLU A N 1
ATOM 2069 C CA . GLU A 1 266 ? 0.757 7.334 11.789 1.00 70.62 266 GLU A CA 1
ATOM 2070 C C . GLU A 1 266 ? -0.569 7.847 12.381 1.00 70.62 266 GLU A C 1
ATOM 2072 O O . GLU A 1 266 ? -0.602 8.325 13.518 1.00 70.62 266 GLU A O 1
ATOM 2077 N N . TYR A 1 267 ? -1.677 7.715 11.647 1.00 76.38 267 TYR A N 1
ATOM 2078 C CA . TYR A 1 267 ? -2.997 8.183 12.072 1.00 76.38 267 TYR A CA 1
ATOM 2079 C C . TYR A 1 267 ? -3.854 7.041 12.610 1.00 76.38 267 TYR A C 1
ATOM 2081 O O . TYR A 1 267 ? -4.024 6.037 11.924 1.00 76.38 267 TYR A O 1
ATOM 2089 N N . ALA A 1 268 ? -4.472 7.234 13.774 1.00 84.12 268 ALA A N 1
ATOM 2090 C CA . ALA A 1 268 ? -5.609 6.423 14.195 1.00 84.12 268 ALA A CA 1
ATOM 2091 C C . ALA A 1 268 ? -6.885 6.924 13.509 1.00 84.12 268 ALA A C 1
ATOM 2093 O O . ALA A 1 268 ? -7.015 8.119 13.229 1.00 84.12 268 ALA A O 1
ATOM 2094 N N . LEU A 1 269 ? -7.821 6.015 13.250 1.00 89.00 269 LEU A N 1
ATOM 2095 C CA . LEU A 1 269 ? -9.128 6.345 12.695 1.00 89.00 269 LEU A CA 1
ATOM 2096 C C . LEU A 1 269 ? -10.207 6.246 13.775 1.00 89.00 269 LEU A C 1
ATOM 2098 O O . LEU A 1 269 ? -10.146 5.365 14.636 1.00 89.00 269 LEU A O 1
ATOM 2102 N N . PRO A 1 270 ? -11.209 7.135 13.743 1.00 91.00 270 PRO A N 1
ATOM 2103 C CA . PRO A 1 270 ? -12.354 7.008 14.624 1.00 91.00 270 PRO A CA 1
ATOM 2104 C C . PRO A 1 270 ? -13.230 5.815 14.210 1.00 91.00 270 PRO A C 1
ATOM 2106 O O . PRO A 1 270 ? -13.199 5.375 13.058 1.00 91.00 270 PRO A O 1
ATOM 2109 N N . LEU A 1 271 ? -14.095 5.357 15.120 1.00 92.00 271 LEU A N 1
ATOM 2110 C CA . LEU A 1 271 ? -15.182 4.421 14.806 1.00 92.00 271 LEU A CA 1
ATOM 2111 C C . LEU A 1 271 ? -16.191 5.059 13.830 1.00 92.00 271 LEU A C 1
ATOM 2113 O O . LEU A 1 271 ? -17.162 5.704 14.238 1.00 92.00 271 LEU A O 1
ATOM 2117 N N . SER A 1 272 ? -15.920 4.956 12.529 1.00 91.38 272 SER A N 1
ATOM 2118 C CA . SER A 1 272 ? -16.795 5.412 11.447 1.00 91.38 272 SER A CA 1
ATOM 2119 C C . SER A 1 272 ? -16.576 4.569 10.192 1.00 91.38 272 SER A C 1
ATOM 2121 O O . SER A 1 272 ? -15.678 4.831 9.392 1.00 91.38 272 SER A O 1
ATOM 2123 N N . GLN A 1 273 ? -17.441 3.576 9.982 1.00 88.69 273 GLN A N 1
ATOM 2124 C CA . GLN A 1 273 ? -17.412 2.731 8.785 1.00 88.69 273 GLN A CA 1
ATOM 2125 C C . GLN A 1 273 ? -17.464 3.543 7.469 1.00 88.69 273 GLN A C 1
ATOM 2127 O O . GLN A 1 273 ? -16.661 3.255 6.580 1.00 88.69 273 GLN A O 1
ATOM 2132 N N . PRO A 1 274 ? -18.297 4.601 7.316 1.00 85.94 274 PRO A N 1
ATOM 2133 C CA . PRO A 1 274 ? -18.272 5.426 6.105 1.00 85.94 274 PRO A CA 1
ATOM 2134 C C . PRO A 1 274 ? -16.924 6.110 5.865 1.00 85.94 274 PRO A C 1
ATOM 2136 O O . PRO A 1 274 ? -16.480 6.216 4.722 1.00 85.94 274 PRO A O 1
ATOM 2139 N N . LEU A 1 275 ? -16.259 6.579 6.927 1.00 86.62 275 LEU A N 1
ATOM 2140 C CA . LEU A 1 275 ? -14.926 7.162 6.815 1.00 86.62 275 LEU A CA 1
ATOM 2141 C C . LEU A 1 275 ? -13.892 6.097 6.431 1.00 86.62 275 LEU A C 1
ATOM 2143 O O . LEU A 1 275 ? -13.101 6.346 5.522 1.00 86.62 275 LEU A O 1
ATOM 2147 N N . LEU A 1 276 ? -13.936 4.916 7.064 1.00 86.44 276 LEU A N 1
ATOM 2148 C CA . LEU A 1 276 ? -13.072 3.782 6.723 1.00 86.44 276 LEU A CA 1
ATOM 2149 C C . LEU A 1 276 ? -13.207 3.413 5.249 1.00 86.44 276 LEU A C 1
ATOM 2151 O O . LEU A 1 276 ? -12.204 3.391 4.555 1.00 86.44 276 LEU A O 1
ATOM 2155 N N . GLN A 1 277 ? -14.424 3.233 4.736 1.00 81.12 277 GLN A N 1
ATOM 2156 C CA . GLN A 1 277 ? -14.668 2.921 3.320 1.00 81.12 277 GLN A CA 1
ATOM 2157 C C . GLN A 1 277 ? -14.219 4.048 2.374 1.00 81.12 277 GLN A C 1
ATOM 2159 O O . GLN A 1 277 ? -13.804 3.812 1.237 1.00 81.12 277 GLN A O 1
ATOM 2164 N N . LYS A 1 278 ? -14.284 5.306 2.828 1.00 79.75 278 LYS A N 1
ATOM 2165 C CA . LYS A 1 278 ? -13.832 6.456 2.037 1.00 79.75 278 LYS A CA 1
ATOM 2166 C C . LYS A 1 278 ? -12.304 6.533 1.946 1.00 79.75 278 LYS A C 1
ATOM 2168 O O . LYS A 1 278 ? -11.789 6.930 0.897 1.00 79.75 278 LYS A O 1
ATOM 2173 N N . ILE A 1 279 ? -11.603 6.191 3.030 1.00 79.06 279 ILE A N 1
ATOM 2174 C CA . ILE A 1 279 ? -10.134 6.175 3.123 1.00 79.06 279 ILE A CA 1
ATOM 2175 C C . ILE A 1 279 ? -9.570 4.908 2.472 1.00 79.06 279 ILE A C 1
ATOM 2177 O O . ILE A 1 279 ? -8.681 5.000 1.630 1.00 79.06 279 ILE A O 1
ATOM 2181 N N . HIS A 1 280 ? -10.130 3.755 2.822 1.00 79.69 280 HIS A N 1
ATOM 2182 C CA . HIS A 1 280 ? -9.741 2.417 2.393 1.00 79.69 280 HIS A CA 1
ATOM 2183 C C . HIS A 1 280 ? -10.768 1.882 1.406 1.00 79.69 280 HIS A C 1
ATOM 2185 O O . HIS A 1 280 ? -11.747 1.240 1.769 1.00 79.69 280 HIS A O 1
ATOM 2191 N N . ARG A 1 281 ? -10.533 2.153 0.122 1.00 73.50 281 ARG A N 1
ATOM 2192 C CA . ARG A 1 281 ? -11.395 1.653 -0.965 1.00 73.50 281 ARG A CA 1
ATOM 2193 C C . ARG A 1 281 ? -11.131 0.185 -1.328 1.00 73.50 281 ARG A C 1
ATOM 2195 O O . ARG A 1 281 ? -11.819 -0.372 -2.180 1.00 73.50 281 ARG A O 1
ATOM 2202 N N . GLU A 1 282 ? -10.095 -0.411 -0.744 1.00 72.75 282 GLU A N 1
ATOM 2203 C CA . GLU A 1 282 ? -9.755 -1.831 -0.861 1.00 72.75 282 GLU A CA 1
ATOM 2204 C C . GLU A 1 282 ? -10.295 -2.639 0.323 1.00 72.75 282 GLU A C 1
ATOM 2206 O O . GLU A 1 282 ? -10.947 -2.088 1.204 1.00 72.75 282 GLU A O 1
ATOM 2211 N N . ALA A 1 283 ? -10.049 -3.957 0.340 1.00 76.00 283 ALA A N 1
ATOM 2212 C CA . ALA A 1 283 ? -10.444 -4.762 1.483 1.00 76.00 283 ALA A CA 1
ATOM 2213 C C . ALA A 1 283 ? -9.577 -4.359 2.649 1.00 76.00 283 ALA A C 1
ATOM 2215 O O . ALA A 1 283 ? -8.378 -4.108 2.510 1.00 76.00 283 ALA A O 1
ATOM 2216 N N . TYR A 1 284 ? -10.211 -4.400 3.798 1.00 85.75 284 TYR A N 1
ATOM 2217 C CA . TYR A 1 284 ? -9.541 -4.349 5.062 1.00 85.75 284 TYR A CA 1
ATOM 2218 C C . TYR A 1 284 ? -10.208 -5.347 5.995 1.00 85.75 284 TYR A C 1
ATOM 2220 O O . TYR A 1 284 ? -11.383 -5.683 5.824 1.00 85.75 284 TYR A O 1
ATOM 2228 N N . LEU A 1 285 ? -9.443 -5.818 6.970 1.00 89.44 285 LEU A N 1
ATOM 2229 C CA . LEU A 1 285 ? -9.947 -6.651 8.054 1.00 89.44 285 LEU A CA 1
ATOM 2230 C C . LEU A 1 285 ? -9.910 -5.835 9.338 1.00 89.44 285 LEU A C 1
ATOM 2232 O O . LEU A 1 285 ? -8.949 -5.107 9.580 1.00 89.44 285 LEU A O 1
ATOM 2236 N N . VAL A 1 286 ? -10.957 -5.941 10.149 1.00 94.50 286 VAL A N 1
ATOM 2237 C CA . VAL A 1 286 ? -10.985 -5.327 11.477 1.00 94.50 286 VAL A CA 1
ATOM 2238 C C . VAL A 1 286 ? -10.613 -6.392 12.494 1.00 94.50 286 VAL A C 1
ATOM 2240 O O . VAL A 1 286 ? -11.337 -7.366 12.672 1.00 94.50 286 VAL A O 1
ATOM 2243 N N . LEU A 1 287 ? -9.478 -6.187 13.152 1.00 95.62 287 LEU A N 1
ATOM 2244 C CA . LEU A 1 287 ? -8.957 -7.040 14.212 1.00 95.62 287 LEU A CA 1
ATOM 2245 C C . LEU A 1 287 ? -9.260 -6.360 15.545 1.00 95.62 287 LEU A C 1
ATOM 2247 O O . LEU A 1 287 ? -8.814 -5.236 15.791 1.00 95.62 28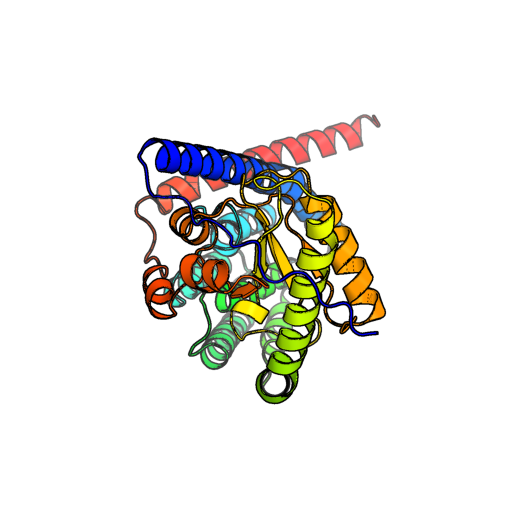7 LEU A O 1
ATOM 2251 N N . SER A 1 288 ? -10.070 -6.988 16.389 1.00 96.56 288 SER A N 1
ATOM 2252 C CA . SER A 1 288 ? -10.488 -6.396 17.660 1.00 96.56 288 SER A CA 1
ATOM 2253 C C . SER A 1 288 ? -10.904 -7.471 18.663 1.00 96.56 288 SER A C 1
ATOM 2255 O O . SER A 1 288 ? -11.495 -8.475 18.259 1.00 96.56 288 SER A O 1
ATOM 2257 N N . PRO A 1 289 ? -10.629 -7.278 19.968 1.00 95.56 289 PRO A N 1
ATOM 2258 C CA . PRO A 1 289 ? -11.193 -8.127 21.011 1.00 95.56 289 PRO A CA 1
ATOM 2259 C C . PRO A 1 289 ? -12.678 -7.824 21.284 1.00 95.56 289 PRO A C 1
ATOM 2261 O O . PRO A 1 289 ? -13.298 -8.566 22.036 1.00 95.56 289 PRO A O 1
ATOM 2264 N N . TYR A 1 290 ?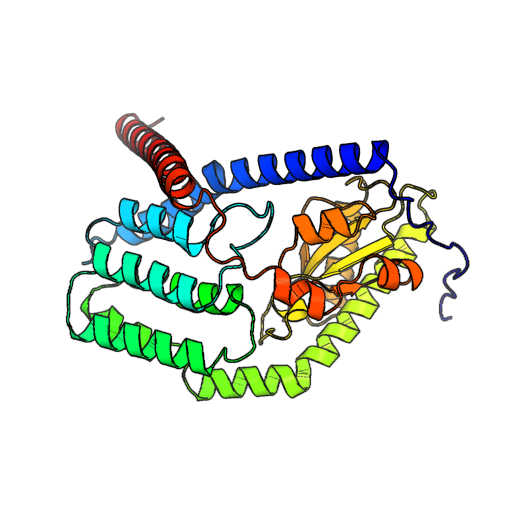 -13.245 -6.766 20.688 1.00 94.62 290 TYR A N 1
ATOM 2265 C CA . TYR A 1 290 ? -14.630 -6.322 20.875 1.00 94.62 290 TYR A CA 1
ATOM 2266 C C . TYR A 1 290 ? -15.495 -6.732 19.664 1.00 94.62 290 TYR A C 1
ATOM 2268 O O . TYR A 1 290 ? -15.355 -6.135 18.586 1.00 94.62 290 TYR A O 1
ATOM 2276 N N . PRO A 1 291 ? -16.384 -7.738 19.790 1.00 92.38 291 PRO A N 1
ATOM 2277 C CA . PRO A 1 291 ? -17.190 -8.239 18.672 1.00 92.38 291 PRO A CA 1
ATOM 2278 C C . PRO A 1 291 ? -18.049 -7.166 17.991 1.00 92.38 291 PRO A C 1
ATOM 2280 O O . PRO A 1 291 ? -18.192 -7.166 16.769 1.00 92.38 291 PRO A O 1
ATOM 2283 N N . GLU A 1 292 ? -18.575 -6.211 18.754 1.00 92.88 292 GLU A N 1
ATOM 2284 C CA . GLU A 1 292 ? -19.372 -5.088 18.263 1.00 92.88 292 GLU A CA 1
ATOM 2285 C C . GLU A 1 292 ? -18.572 -4.144 17.355 1.00 92.88 292 GLU A C 1
ATOM 2287 O O . GLU A 1 292 ? -19.111 -3.622 16.376 1.00 92.88 292 GLU A O 1
ATOM 2292 N N . VAL A 1 293 ? -17.268 -3.975 17.610 1.00 94.56 293 VAL A N 1
ATOM 2293 C CA . VAL A 1 293 ? -16.376 -3.187 16.746 1.00 94.56 293 VAL A CA 1
ATOM 2294 C C . VAL A 1 293 ? -16.138 -3.924 15.436 1.00 94.56 293 VAL A C 1
ATOM 2296 O O . VAL A 1 293 ? -16.222 -3.309 14.372 1.00 94.56 293 VAL A O 1
ATOM 2299 N N . VAL A 1 294 ? -15.890 -5.238 15.492 1.00 93.81 294 VAL A N 1
ATOM 2300 C CA . VAL A 1 294 ? -15.730 -6.069 14.288 1.00 93.81 294 VAL A CA 1
ATOM 2301 C C . VAL A 1 294 ? -16.997 -6.010 13.438 1.00 93.81 294 VAL A C 1
ATOM 2303 O O . VAL A 1 294 ? -16.909 -5.719 12.246 1.00 93.81 294 VAL A O 1
ATOM 2306 N N . ALA A 1 295 ? -18.167 -6.214 14.044 1.00 90.88 295 ALA A N 1
ATOM 2307 C CA . ALA A 1 295 ? -19.449 -6.201 13.348 1.00 90.88 295 ALA A CA 1
ATOM 2308 C C . ALA A 1 295 ? -19.761 -4.835 12.715 1.00 90.88 295 ALA A C 1
ATOM 2310 O O . ALA A 1 295 ? -20.184 -4.772 11.562 1.00 90.88 295 ALA A O 1
ATOM 2311 N N . ALA A 1 296 ? -19.525 -3.737 13.438 1.00 90.69 296 ALA A N 1
ATOM 2312 C CA . ALA A 1 296 ? -19.864 -2.401 12.956 1.00 90.69 296 ALA A CA 1
ATOM 2313 C C . ALA A 1 296 ? -18.877 -1.855 11.914 1.00 90.69 296 ALA A C 1
ATOM 2315 O O . ALA A 1 296 ? -19.274 -1.089 11.032 1.00 90.69 296 ALA A O 1
ATOM 2316 N N . MET A 1 297 ? -17.586 -2.178 12.042 1.00 92.25 297 MET A N 1
ATOM 2317 C CA . MET A 1 297 ? -16.527 -1.566 11.232 1.00 92.25 297 MET A CA 1
ATOM 2318 C C . MET A 1 297 ? -16.096 -2.422 10.044 1.00 92.25 297 MET A C 1
ATOM 2320 O O . MET A 1 297 ? -15.518 -1.873 9.112 1.00 92.25 297 MET A O 1
ATOM 2324 N N . SER A 1 298 ? -16.353 -3.733 10.038 1.00 86.94 298 SER A N 1
ATOM 2325 C CA . SER A 1 298 ? -15.988 -4.587 8.901 1.00 86.94 298 SER A CA 1
ATOM 2326 C C . SER A 1 298 ? -16.754 -4.202 7.633 1.00 86.94 298 SER A C 1
ATOM 2328 O O . SER A 1 298 ? -17.841 -3.625 7.676 1.00 86.94 298 SER A O 1
ATOM 2330 N N . THR A 1 299 ? -16.171 -4.515 6.477 1.00 71.06 299 THR A N 1
ATOM 2331 C CA . THR A 1 299 ? -16.824 -4.319 5.176 1.00 71.06 299 THR A CA 1
ATOM 2332 C C . THR A 1 299 ? -17.282 -5.660 4.622 1.00 71.06 299 THR A C 1
ATOM 2334 O O . THR A 1 299 ? -16.493 -6.605 4.585 1.00 71.06 299 THR A O 1
ATOM 2337 N N . ALA A 1 300 ? -18.532 -5.742 4.161 1.00 63.34 300 ALA A N 1
ATOM 2338 C CA . ALA A 1 300 ? -19.012 -6.928 3.468 1.00 63.34 300 ALA A CA 1
ATOM 2339 C C . ALA A 1 300 ? -18.288 -7.079 2.111 1.00 63.34 300 ALA A C 1
ATOM 2341 O O . ALA A 1 300 ? -18.011 -6.075 1.447 1.00 63.34 300 ALA A O 1
ATOM 2342 N N . PRO A 1 301 ? -17.999 -8.306 1.640 1.00 57.00 301 PRO A N 1
ATOM 2343 C CA . PRO A 1 301 ? -17.365 -8.528 0.337 1.00 57.00 301 PRO A CA 1
ATOM 2344 C C . PRO A 1 301 ? -18.071 -7.820 -0.837 1.00 57.00 301 PRO A C 1
ATOM 2346 O O . PRO A 1 301 ? -17.413 -7.353 -1.766 1.00 57.00 301 PRO A O 1
ATOM 2349 N N . GLU A 1 302 ? -19.395 -7.684 -0.769 1.00 55.06 302 GLU A N 1
ATOM 2350 C CA . GLU A 1 302 ? -20.244 -7.044 -1.784 1.00 55.06 302 GLU A CA 1
ATOM 2351 C C . GLU A 1 302 ? -20.044 -5.523 -1.881 1.00 55.06 302 GLU A C 1
ATOM 2353 O O . GLU A 1 302 ? -20.065 -4.953 -2.977 1.00 55.06 302 GLU A O 1
ATOM 2358 N N . ASP A 1 303 ? -19.771 -4.855 -0.758 1.00 52.81 303 ASP A N 1
ATOM 2359 C CA . ASP A 1 303 ? -19.507 -3.412 -0.720 1.00 52.81 303 ASP A CA 1
ATOM 2360 C C . ASP A 1 303 ? -18.198 -3.065 -1.442 1.00 52.81 303 ASP A C 1
ATOM 2362 O O . ASP A 1 303 ? -18.050 -1.999 -2.041 1.00 52.81 303 ASP A O 1
ATOM 2366 N N . LEU A 1 304 ? -17.264 -4.017 -1.476 1.00 51.28 304 LEU A N 1
ATOM 2367 C CA . LEU A 1 304 ? -15.962 -3.867 -2.115 1.00 51.28 304 LEU A CA 1
ATOM 2368 C C . LEU A 1 304 ? -16.041 -3.950 -3.646 1.00 51.28 304 LEU A C 1
ATOM 2370 O O . LEU A 1 304 ? -15.227 -3.330 -4.335 1.00 51.28 304 LEU A O 1
ATOM 2374 N N . ALA A 1 305 ? -17.045 -4.647 -4.192 1.00 47.69 305 ALA A N 1
ATOM 2375 C CA . ALA A 1 305 ? -17.283 -4.727 -5.634 1.00 47.69 305 ALA A CA 1
ATOM 2376 C C . ALA A 1 305 ? -17.695 -3.367 -6.234 1.00 47.69 305 ALA A C 1
ATOM 2378 O O . ALA A 1 305 ? -17.388 -3.066 -7.389 1.00 47.69 305 ALA A O 1
ATOM 2379 N N . ARG A 1 306 ? -18.323 -2.494 -5.432 1.00 46.81 306 ARG A N 1
ATOM 2380 C CA . ARG A 1 306 ? -18.805 -1.167 -5.859 1.00 46.81 306 ARG A CA 1
ATOM 2381 C C . ARG A 1 306 ? -17.695 -0.117 -5.990 1.00 46.81 306 ARG A C 1
ATOM 2383 O O . ARG A 1 306 ? -17.920 0.946 -6.568 1.00 46.81 306 ARG A O 1
ATOM 2390 N N . HIS A 1 307 ? -16.485 -0.396 -5.498 1.00 48.06 307 HIS A N 1
ATOM 2391 C CA . HIS A 1 307 ? -15.368 0.560 -5.490 1.00 48.06 307 HIS A CA 1
ATOM 2392 C C . HIS A 1 307 ? -14.444 0.480 -6.714 1.00 48.06 307 HIS A C 1
ATOM 2394 O O . HIS A 1 307 ? -13.546 1.315 -6.866 1.00 48.06 307 HIS A O 1
ATOM 2400 N N . GLY A 1 308 ? -14.689 -0.462 -7.633 1.00 49.25 308 GLY A N 1
ATOM 2401 C CA . GLY A 1 308 ? -14.058 -0.515 -8.951 1.00 49.25 308 GLY A CA 1
ATOM 2402 C C . GLY A 1 308 ? -14.516 0.642 -9.838 1.00 49.25 308 GLY A C 1
ATOM 2403 O O . GLY A 1 308 ? -15.315 0.459 -10.749 1.00 49.25 308 GLY A O 1
ATOM 2404 N N . THR A 1 309 ? -14.033 1.858 -9.582 1.00 48.00 309 THR A N 1
ATOM 2405 C CA . THR A 1 309 ? -14.466 3.018 -10.368 1.00 48.00 309 THR A CA 1
ATOM 2406 C C . THR A 1 309 ? -13.974 2.899 -11.816 1.00 48.00 309 THR A C 1
ATOM 2408 O O . THR A 1 309 ? -12.772 2.957 -12.107 1.00 48.00 309 THR A O 1
ATOM 2411 N N . ALA A 1 310 ? -14.910 2.774 -12.762 1.00 43.84 310 ALA A N 1
ATOM 2412 C CA . ALA A 1 310 ? -14.681 3.245 -14.121 1.00 43.84 310 ALA A CA 1
ATOM 2413 C C . ALA A 1 310 ? -14.319 4.729 -13.996 1.00 43.84 310 ALA A C 1
ATOM 2415 O O . ALA A 1 310 ? -15.091 5.466 -13.391 1.00 43.84 310 ALA A O 1
ATOM 2416 N N . ARG A 1 311 ? -13.112 5.122 -14.446 1.00 47.44 311 ARG A N 1
ATOM 2417 C CA . ARG A 1 311 ? -12.578 6.507 -14.483 1.00 47.44 311 ARG A CA 1
ATOM 2418 C C . ARG A 1 311 ? -13.495 7.530 -13.793 1.00 47.44 311 ARG A C 1
ATOM 2420 O O . ARG A 1 311 ? -14.421 8.033 -14.420 1.00 47.44 311 ARG A O 1
ATOM 2427 N N . THR A 1 312 ? -13.242 7.835 -12.517 1.00 44.94 312 THR A N 1
ATOM 2428 C CA . THR A 1 312 ? -13.985 8.882 -11.798 1.00 44.94 312 THR A CA 1
ATOM 2429 C C . THR A 1 312 ? -14.096 10.138 -12.667 1.00 44.94 312 THR A C 1
ATOM 2431 O O . THR A 1 312 ? -13.088 10.602 -13.219 1.00 44.94 312 THR A O 1
ATOM 2434 N N . LYS A 1 313 ? -15.323 10.657 -12.822 1.00 37.47 313 LYS A N 1
ATOM 2435 C CA . LYS A 1 313 ? -15.617 11.910 -13.535 1.00 37.47 313 LYS A CA 1
ATOM 2436 C C . LYS A 1 313 ? -14.662 13.000 -13.015 1.00 37.47 313 LYS A C 1
ATOM 2438 O O . LYS A 1 313 ? -14.597 13.229 -11.814 1.00 37.47 313 LYS A O 1
ATOM 2443 N N . GLY A 1 314 ? -13.849 13.571 -13.910 1.00 43.84 314 GLY A N 1
ATOM 2444 C CA . GLY A 1 314 ? -12.740 14.494 -13.592 1.00 43.84 314 GLY A CA 1
ATOM 2445 C C . GLY A 1 314 ? -11.328 13.974 -13.919 1.00 43.84 314 GLY A C 1
ATOM 2446 O O . GLY A 1 314 ? -10.367 14.740 -13.890 1.00 43.84 314 GLY A O 1
ATOM 2447 N N . GLY A 1 315 ? -11.185 12.692 -14.284 1.00 61.00 315 GLY A N 1
ATOM 2448 C CA . GLY A 1 315 ? -9.889 12.011 -14.409 1.00 61.00 315 GLY A CA 1
ATOM 2449 C C . GLY A 1 315 ? -8.840 12.677 -15.311 1.00 61.00 315 GLY A C 1
ATOM 2450 O O . GLY A 1 315 ? -7.677 12.694 -14.935 1.00 61.00 315 GLY A O 1
ATOM 2451 N N . LEU A 1 316 ? -9.203 13.244 -16.467 1.00 67.06 316 LEU A N 1
ATOM 2452 C CA . LEU A 1 316 ? -8.208 13.859 -17.360 1.00 67.06 316 LEU A CA 1
ATOM 2453 C C . LEU A 1 316 ? -7.721 15.220 -16.846 1.00 67.06 316 LEU A C 1
ATOM 2455 O O . LEU A 1 316 ? -6.516 15.435 -16.777 1.00 67.06 316 LEU A O 1
ATOM 2459 N N . ALA A 1 317 ? -8.636 16.108 -16.445 1.00 70.38 317 ALA A N 1
ATOM 2460 C CA . ALA A 1 317 ? -8.289 17.425 -15.909 1.00 70.38 317 ALA A CA 1
ATOM 2461 C C . ALA A 1 317 ? -7.429 17.301 -14.645 1.00 70.38 317 ALA A C 1
ATOM 2463 O O . ALA A 1 317 ? -6.406 17.968 -14.523 1.00 70.38 317 ALA A O 1
ATOM 2464 N N . PHE A 1 318 ? -7.786 16.368 -13.757 1.00 73.44 318 PHE A N 1
ATOM 2465 C CA . PHE A 1 318 ? -6.976 16.056 -12.588 1.00 73.44 318 PHE A CA 1
ATOM 2466 C C . PHE A 1 318 ? -5.586 15.531 -12.966 1.00 73.44 318 PHE A C 1
ATOM 2468 O O . PHE A 1 318 ? -4.588 16.022 -12.450 1.00 73.44 318 PHE A O 1
ATOM 2475 N N . VAL A 1 319 ? -5.506 14.550 -13.875 1.00 74.00 319 VAL A N 1
ATOM 2476 C CA . VAL A 1 319 ? -4.222 13.994 -14.330 1.00 74.00 319 VAL A CA 1
ATOM 2477 C C . VAL A 1 319 ? -3.335 15.092 -14.908 1.00 74.00 319 VAL A C 1
ATOM 2479 O O . VAL A 1 319 ? -2.153 15.126 -14.585 1.00 74.00 319 VAL A O 1
ATOM 2482 N N . LEU A 1 320 ? -3.886 15.997 -15.718 1.00 77.31 320 LEU A N 1
ATOM 2483 C CA . LEU A 1 320 ? -3.145 17.114 -16.304 1.00 77.31 320 LEU A CA 1
ATOM 2484 C C . LEU A 1 320 ? -2.658 18.093 -15.232 1.00 77.31 320 LEU A C 1
ATOM 2486 O O . LEU A 1 320 ? -1.457 18.345 -15.149 1.00 77.31 320 LEU A O 1
ATOM 2490 N N . PHE A 1 321 ? -3.565 18.584 -14.384 1.00 82.44 321 PHE A N 1
ATOM 2491 C CA . PHE A 1 321 ? -3.236 19.514 -13.305 1.00 82.44 321 PHE A CA 1
ATOM 2492 C C . PHE A 1 321 ? -2.183 18.930 -12.359 1.00 82.44 321 PHE A C 1
ATOM 2494 O O . PHE A 1 321 ? -1.149 19.543 -12.111 1.00 82.44 321 PHE A O 1
ATOM 2501 N N . TYR A 1 322 ? -2.402 17.708 -11.876 1.00 81.75 322 TYR A N 1
ATOM 2502 C CA . TYR A 1 322 ? -1.498 17.077 -10.925 1.00 81.75 322 TYR A CA 1
ATOM 2503 C C . TYR A 1 322 ? -0.148 16.727 -11.563 1.00 81.75 322 TYR A C 1
ATOM 2505 O O . TYR A 1 322 ? 0.887 16.916 -10.931 1.00 81.75 322 TYR A O 1
ATOM 2513 N N . SER A 1 323 ? -0.123 16.310 -12.836 1.00 84.31 323 SER A N 1
ATOM 2514 C CA . SER A 1 323 ? 1.140 16.136 -13.572 1.00 84.31 323 SER A CA 1
ATOM 2515 C C . SER A 1 323 ? 1.923 17.445 -13.668 1.00 84.31 323 SER A C 1
ATOM 2517 O O . SER A 1 323 ? 3.138 17.423 -13.490 1.00 84.31 323 SER A O 1
ATOM 2519 N N . ALA A 1 324 ? 1.249 18.573 -13.919 1.00 87.50 324 ALA A N 1
ATOM 2520 C CA . ALA A 1 324 ? 1.887 19.886 -13.981 1.00 87.50 324 ALA A CA 1
ATOM 2521 C C . ALA A 1 324 ? 2.476 20.299 -12.623 1.00 87.50 324 ALA A C 1
ATOM 2523 O O . ALA A 1 324 ? 3.617 20.752 -12.571 1.00 87.50 324 ALA A O 1
ATOM 2524 N N . VAL A 1 325 ? 1.750 20.059 -11.523 1.00 88.75 325 VAL A N 1
ATOM 2525 C CA . VAL A 1 325 ? 2.253 20.297 -10.159 1.00 88.75 325 VAL A CA 1
ATOM 2526 C C . VAL A 1 325 ? 3.508 19.466 -9.883 1.00 88.75 325 VAL A C 1
ATOM 2528 O O . VAL A 1 325 ? 4.535 20.027 -9.511 1.00 88.75 325 VAL A O 1
ATOM 2531 N N . LEU A 1 326 ? 3.466 18.146 -10.111 1.00 89.44 326 LEU A N 1
ATOM 2532 C CA . LEU A 1 326 ? 4.626 17.273 -9.878 1.00 89.44 326 LEU A CA 1
ATOM 2533 C C . LEU A 1 326 ? 5.825 17.660 -10.754 1.00 89.44 326 LEU A C 1
ATOM 2535 O O . LEU A 1 326 ? 6.964 17.617 -10.294 1.00 89.44 326 LEU A O 1
ATOM 2539 N N . PHE A 1 327 ? 5.573 18.057 -12.004 1.00 91.62 327 PHE A N 1
ATOM 2540 C CA . PHE A 1 327 ? 6.613 18.545 -12.906 1.00 91.62 327 PHE A CA 1
ATOM 2541 C C . PHE A 1 327 ? 7.261 19.829 -12.385 1.00 91.62 327 PHE A C 1
ATOM 2543 O O . PHE A 1 327 ? 8.486 19.928 -12.380 1.00 91.62 327 PHE A O 1
ATOM 2550 N N . GLY A 1 328 ? 6.456 20.793 -11.930 1.00 91.94 328 GLY A N 1
ATOM 2551 C CA . GLY A 1 328 ? 6.940 22.046 -11.354 1.00 91.94 328 GLY A CA 1
ATOM 2552 C C . GLY A 1 328 ? 7.797 21.817 -10.110 1.00 91.94 328 GLY A C 1
ATOM 2553 O O . GLY A 1 328 ? 8.896 22.358 -10.027 1.00 91.94 328 GLY A O 1
ATOM 2554 N N . VAL A 1 329 ? 7.348 20.948 -9.195 1.00 91.62 329 VAL A N 1
ATOM 2555 C CA . VAL A 1 329 ? 8.106 20.588 -7.982 1.00 91.62 329 VAL A CA 1
ATOM 2556 C C . VAL A 1 329 ? 9.455 19.958 -8.333 1.00 91.62 329 VAL A C 1
ATOM 2558 O O . VAL A 1 329 ? 10.480 20.397 -7.816 1.00 91.62 329 VAL A O 1
ATOM 2561 N N . LEU A 1 330 ? 9.487 18.968 -9.232 1.00 91.94 330 LEU A N 1
ATOM 2562 C CA . LEU A 1 330 ? 10.746 18.323 -9.627 1.00 91.94 330 LEU A CA 1
ATOM 2563 C C . LEU A 1 330 ? 11.682 19.264 -10.381 1.00 91.94 330 LEU A C 1
ATOM 2565 O O . LEU A 1 330 ? 12.891 19.214 -10.175 1.00 91.94 330 LEU A O 1
ATOM 2569 N N . SER A 1 331 ? 11.134 20.136 -11.226 1.00 92.31 331 SER A N 1
ATOM 2570 C CA . SER A 1 331 ? 11.929 21.111 -11.974 1.00 92.31 331 SER A CA 1
ATOM 2571 C C . SER A 1 331 ? 12.569 22.138 -11.036 1.00 92.31 331 SER A C 1
ATOM 2573 O O . SER A 1 331 ? 13.751 22.439 -11.179 1.00 92.31 331 SER A O 1
ATOM 2575 N N . ALA A 1 332 ? 11.821 22.624 -10.038 1.00 93.19 332 ALA A N 1
ATOM 2576 C CA . ALA A 1 332 ? 12.353 23.496 -8.993 1.00 93.19 332 ALA A CA 1
ATOM 2577 C C . ALA A 1 332 ? 13.426 22.786 -8.147 1.00 93.19 332 ALA A C 1
ATOM 2579 O O . ALA A 1 332 ? 14.471 23.370 -7.862 1.00 93.19 332 ALA A O 1
ATOM 2580 N N . TYR A 1 333 ? 13.197 21.517 -7.791 1.00 93.44 333 TYR A N 1
ATOM 2581 C CA . TYR A 1 333 ? 14.154 20.701 -7.041 1.00 93.44 333 TYR A CA 1
ATOM 2582 C C . TYR A 1 333 ? 15.466 20.470 -7.809 1.00 93.44 333 TYR A C 1
ATOM 2584 O O . TYR A 1 333 ? 16.542 20.677 -7.254 1.00 93.44 333 TYR A O 1
ATOM 2592 N N . GLU A 1 334 ? 15.406 20.103 -9.092 1.00 90.69 334 GLU A N 1
ATOM 2593 C CA . GLU A 1 334 ? 16.608 19.930 -9.921 1.00 90.69 334 GLU A CA 1
ATOM 2594 C C . GLU A 1 334 ? 17.352 21.250 -10.143 1.00 90.69 334 GLU A C 1
ATOM 2596 O O . GLU A 1 334 ? 18.579 21.276 -10.059 1.00 90.69 334 GLU A O 1
ATOM 2601 N N . ALA A 1 335 ? 16.637 22.359 -10.360 1.00 91.62 335 ALA A N 1
ATOM 2602 C CA . ALA A 1 335 ? 17.258 23.679 -10.451 1.00 91.62 335 ALA A CA 1
ATOM 2603 C C . ALA A 1 335 ? 18.017 24.026 -9.160 1.00 91.62 335 ALA A C 1
ATOM 2605 O O . ALA A 1 335 ? 19.180 24.423 -9.215 1.00 91.62 335 ALA A O 1
ATOM 2606 N N . TRP A 1 336 ? 17.399 23.796 -7.997 1.00 92.50 336 TRP A N 1
ATOM 2607 C CA . TRP A 1 336 ? 18.056 23.954 -6.700 1.00 92.50 336 TRP A CA 1
ATOM 2608 C C . TRP A 1 336 ? 19.281 23.040 -6.554 1.00 92.50 336 TRP A C 1
ATOM 2610 O O . TRP A 1 336 ? 20.341 23.505 -6.136 1.00 92.50 336 TRP A O 1
ATOM 2620 N N . ARG A 1 337 ? 19.185 21.766 -6.957 1.00 89.06 337 ARG A N 1
ATOM 2621 C CA . ARG A 1 337 ? 20.294 20.798 -6.894 1.00 89.06 337 ARG A CA 1
ATOM 2622 C C . ARG A 1 337 ? 21.481 21.218 -7.765 1.00 89.06 337 ARG A C 1
ATOM 2624 O O . ARG A 1 337 ? 22.630 21.086 -7.343 1.00 89.06 337 ARG A O 1
ATOM 2631 N N . LEU A 1 338 ? 21.216 21.752 -8.958 1.00 87.50 338 LEU A N 1
ATOM 2632 C CA . LEU A 1 338 ? 22.239 22.286 -9.860 1.00 87.50 338 LEU A CA 1
ATOM 2633 C C . LEU A 1 338 ? 22.915 23.529 -9.275 1.00 87.50 338 LEU A C 1
ATOM 2635 O O . LEU A 1 338 ? 24.142 23.585 -9.244 1.00 87.50 338 LEU A O 1
ATOM 2639 N N . VAL A 1 339 ? 22.137 24.482 -8.755 1.00 91.12 339 VAL A N 1
ATOM 2640 C CA . VAL A 1 339 ? 22.665 25.669 -8.059 1.00 91.12 339 VAL A CA 1
ATOM 2641 C C . VAL A 1 339 ? 23.546 25.239 -6.885 1.00 91.12 339 VAL A C 1
ATOM 2643 O O . VAL A 1 339 ? 24.688 25.677 -6.783 1.00 91.12 339 VAL A O 1
ATOM 2646 N N . LYS A 1 340 ? 23.076 24.304 -6.054 1.00 89.56 340 LYS A N 1
ATOM 2647 C CA . LYS A 1 340 ? 23.846 23.761 -4.931 1.00 89.56 340 LYS A CA 1
ATOM 2648 C C . LYS A 1 340 ? 25.188 23.171 -5.376 1.00 89.56 340 LYS A C 1
ATOM 2650 O O . LYS A 1 340 ? 26.219 23.436 -4.764 1.00 89.56 340 LYS A O 1
ATOM 2655 N N . LYS A 1 341 ? 25.185 22.401 -6.469 1.00 86.06 341 LYS A N 1
ATOM 2656 C CA . LYS A 1 341 ? 26.397 21.794 -7.038 1.00 86.06 341 LYS A CA 1
ATOM 2657 C C . LYS A 1 341 ? 27.387 22.838 -7.565 1.00 86.06 341 LYS A C 1
ATOM 2659 O O . LYS A 1 341 ? 28.587 22.629 -7.448 1.00 86.06 341 LYS A O 1
ATOM 2664 N N . ILE A 1 342 ? 26.894 23.937 -8.138 1.00 84.94 342 ILE A N 1
ATOM 2665 C CA . ILE A 1 342 ? 27.721 25.020 -8.692 1.00 84.94 342 ILE A CA 1
ATOM 2666 C C . ILE A 1 342 ? 28.325 25.887 -7.579 1.00 84.94 342 ILE A C 1
ATOM 2668 O O . ILE A 1 342 ? 29.491 26.261 -7.666 1.00 84.94 342 ILE A O 1
ATOM 2672 N N . PHE A 1 343 ? 27.554 26.201 -6.535 1.00 85.00 343 PHE A N 1
ATOM 2673 C CA . PHE A 1 343 ? 27.944 27.184 -5.516 1.00 85.00 343 PHE A CA 1
ATOM 2674 C C . PHE A 1 343 ? 28.445 26.581 -4.194 1.00 85.00 343 PHE A C 1
ATOM 2676 O O . PHE A 1 343 ? 28.816 27.330 -3.293 1.00 85.00 343 PHE A O 1
ATOM 2683 N N . GLY A 1 344 ? 28.481 25.250 -4.060 1.00 60.09 344 GLY A N 1
ATOM 2684 C CA . GLY A 1 344 ? 29.148 24.559 -2.948 1.00 60.09 344 GLY A CA 1
ATOM 2685 C C . GLY A 1 344 ? 28.577 24.830 -1.548 1.00 60.09 344 GLY A C 1
ATOM 2686 O O . GLY A 1 344 ? 29.273 24.583 -0.566 1.00 60.09 344 GLY A O 1
ATOM 2687 N N . ARG A 1 345 ? 27.341 25.337 -1.440 1.00 52.31 345 ARG A N 1
ATOM 2688 C CA . ARG A 1 345 ? 26.613 25.543 -0.174 1.00 52.31 345 ARG A CA 1
ATOM 2689 C C . ARG A 1 345 ? 25.346 24.704 -0.128 1.00 52.31 345 ARG A C 1
ATOM 2691 O O . ARG A 1 345 ? 24.436 24.996 -0.931 1.00 52.31 345 ARG A O 1
#